Protein AF-A0A822BNN9-F1 (afdb_monomer)

Secondary structure (DSSP, 8-state):
-HHHHHHHHHHHTGGGS-TTSPPPHHHHHHHHHHHHHS-HHHHHHHHHHTTSTT--HHHHHHHHHHHHHHHHHHHHHHHHHHTTTT------------PPPHHHHHHHHHHHHHS-TT-TTHHHHHHHHHHHTTS-TT--HHHHHHHHHHHHTT-STTHHHHGGGTTSGGGSSTTTSSSSTTSSS---------------PPPPHHHHHHHHHHHHHS-GGGGGGHHHHHHHT-TTS-HHHHHHHHHHHHHHHHHHHHHTT-

Radius of gyration: 27.34 Å; Cα contacts (8 Å, |Δi|>4): 118; chains: 1; bounding box: 50×85×73 Å

Foldseek 3Di:
DLLVLQVVVCVVCQVVDPPVDHRDPVSVVLLNVLSVPDDPVVSVVLSVLCPPPPRPNSVSSVVSSVVVVVVVVVVVVVVVVVVVVPDDDDDDDDPDDPDQDLVLVVLLVVLCLVQDPLAPVSLVSSLVSSCVVPHDVPQDSVNSVVVVVCVLVPPPPQPPSCVVPPPPSVVVPPPPVPPPVPPPPDPDDDDDDDPDDPPPDRQHPVNVVLLVVLCVVQDCVVPPCSLVVSVVSPVPDDSVRSVVVVVVVVVVVVVVVVVVVD

Sequence (262 aa):
REKKQLRDLCKEANYFNDLASPPNLKQVEQIETLIEYLSIEDLKALNEKLKEENADQRSIILSEVKKMDEQIQQSRLELSQQSSASSSASSSNSSSKLKWTADEIELLVKALRIYPAGVQNRWLVVQEYIKRSGGNPNRTVQDIMQKAKDIASGKKEVEETISSLENIALNAHKQSTILENQAKLSQLTVSERDLDSPITTPWTVDEQRIFEQALRTYPATLGASRWDQIAECLPTRSKKECLERYKELARMVQAKKATNKS

Nearest PDB structures (foldseek):
  6emp-assembly1_A  TM=2.089E-01  e=9.753E+00  Homo sapiens

Mean predicted aligned error: 21.3 Å

pLDDT: mean 71.45, std 18.73, range [29.08, 94.06]

Structure (mmCIF, N/CA/C/O backbone):
data_AF-A0A822BNN9-F1
#
_entry.id   AF-A0A822BNN9-F1
#
loop_
_atom_site.group_PDB
_atom_site.id
_atom_site.type_symbol
_atom_site.label_atom_id
_atom_site.label_alt_id
_atom_site.label_comp_id
_atom_site.label_asym_id
_atom_site.label_entity_id
_atom_site.label_seq_id
_atom_site.pdbx_PDB_ins_code
_atom_site.Cartn_x
_atom_site.Cartn_y
_atom_site.Cartn_z
_atom_site.occupancy
_atom_site.B_iso_or_equiv
_atom_site.auth_seq_id
_atom_site.auth_comp_id
_atom_site.auth_asym_id
_atom_site.auth_atom_id
_atom_site.pdbx_PDB_model_num
ATOM 1 N N . ARG A 1 1 ? -14.035 19.648 -1.083 1.00 88.19 1 ARG A N 1
ATOM 2 C CA . ARG A 1 1 ? -13.373 20.831 -1.696 1.00 88.19 1 ARG A CA 1
ATOM 3 C C . ARG A 1 1 ? -12.036 21.113 -1.003 1.00 88.19 1 ARG A C 1
ATOM 5 O O . ARG A 1 1 ? -11.028 21.318 -1.662 1.00 88.19 1 ARG A O 1
ATOM 12 N N . GLU A 1 2 ? -12.035 20.996 0.313 1.00 91.38 2 GLU A N 1
ATOM 13 C CA . GLU A 1 2 ? -10.987 21.212 1.305 1.00 91.38 2 GLU A CA 1
ATOM 14 C C . GLU A 1 2 ? -9.802 20.254 1.101 1.00 91.38 2 GLU A C 1
ATOM 16 O O . GLU A 1 2 ? -8.662 20.700 1.028 1.00 91.38 2 GLU A O 1
ATOM 21 N N . LYS A 1 3 ? -10.073 18.955 0.883 1.00 91.56 3 LYS A N 1
ATOM 22 C CA . LYS A 1 3 ? -9.040 17.957 0.535 1.00 91.56 3 LYS A CA 1
ATOM 23 C C . LYS A 1 3 ? -8.260 18.330 -0.725 1.00 91.56 3 LYS A C 1
ATOM 25 O O . LYS A 1 3 ? -7.044 18.213 -0.763 1.00 91.56 3 LYS A O 1
ATOM 30 N N . LYS A 1 4 ? -8.969 18.767 -1.773 1.00 91.88 4 LYS A N 1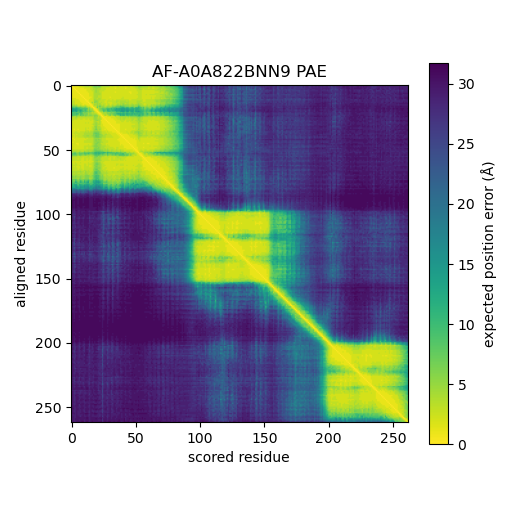
ATOM 31 C CA . LYS A 1 4 ? -8.348 19.160 -3.045 1.00 91.88 4 LYS A CA 1
ATOM 32 C C . LYS A 1 4 ? -7.457 20.387 -2.847 1.00 91.88 4 LYS A C 1
ATOM 34 O O . LYS A 1 4 ? -6.312 20.359 -3.265 1.00 91.88 4 LYS A O 1
ATOM 39 N N . GLN A 1 5 ? -7.965 21.401 -2.151 1.00 92.94 5 GLN A N 1
ATOM 40 C CA . GLN A 1 5 ? -7.215 22.618 -1.848 1.00 92.94 5 GLN A CA 1
ATOM 41 C C . GLN A 1 5 ? -5.909 22.324 -1.094 1.00 92.94 5 GLN A C 1
ATOM 43 O O . GLN A 1 5 ? -4.862 22.840 -1.471 1.00 92.94 5 GLN A O 1
ATOM 48 N N . LEU A 1 6 ? -5.959 21.454 -0.079 1.00 92.81 6 LEU A N 1
ATOM 49 C CA . LEU A 1 6 ? -4.769 21.072 0.677 1.00 92.81 6 LEU A CA 1
ATOM 50 C C . LEU A 1 6 ? -3.781 20.262 -0.178 1.00 92.81 6 LEU A C 1
ATOM 52 O O . LEU A 1 6 ? -2.584 20.520 -0.124 1.00 92.81 6 LEU A O 1
ATOM 56 N N . ARG A 1 7 ? -4.263 19.334 -1.022 1.00 94.06 7 ARG A N 1
ATOM 57 C CA . ARG A 1 7 ? -3.400 18.594 -1.966 1.00 94.06 7 ARG A CA 1
ATOM 58 C C . ARG A 1 7 ? -2.693 19.514 -2.954 1.00 94.06 7 ARG A C 1
ATOM 60 O O . ARG A 1 7 ? -1.516 19.299 -3.229 1.00 94.06 7 ARG A O 1
ATOM 67 N N . ASP A 1 8 ? -3.408 20.489 -3.504 1.00 93.50 8 ASP A N 1
ATOM 68 C CA . ASP A 1 8 ? -2.856 21.415 -4.492 1.00 93.50 8 ASP A CA 1
ATOM 69 C C . ASP A 1 8 ? -1.765 22.290 -3.842 1.00 93.50 8 ASP A C 1
ATOM 71 O O . ASP A 1 8 ? -0.647 22.332 -4.352 1.00 93.50 8 ASP A O 1
ATOM 75 N N . LEU A 1 9 ? -2.019 22.828 -2.640 1.00 91.81 9 LEU A N 1
ATOM 76 C CA . LEU A 1 9 ? -1.021 23.569 -1.855 1.00 91.81 9 LEU A CA 1
ATOM 77 C C . LEU A 1 9 ? 0.225 22.723 -1.544 1.00 91.81 9 LEU A C 1
ATOM 79 O O . LEU A 1 9 ? 1.353 23.169 -1.745 1.00 91.81 9 LEU A O 1
ATOM 83 N N . CYS A 1 10 ? 0.036 21.487 -1.073 1.00 91.06 10 CYS A N 1
ATOM 84 C CA . CYS A 1 10 ? 1.151 20.591 -0.775 1.00 91.06 10 CYS A CA 1
ATOM 85 C C . CYS A 1 10 ? 1.990 20.308 -2.026 1.00 91.06 10 CYS A C 1
ATOM 87 O O . CYS A 1 10 ? 3.210 20.287 -1.934 1.00 91.06 10 CYS A O 1
ATOM 89 N N . LYS A 1 11 ? 1.375 20.122 -3.200 1.00 90.31 11 LYS A N 1
ATOM 90 C CA . LYS A 1 11 ? 2.112 19.906 -4.456 1.00 90.31 11 LYS A CA 1
ATOM 91 C C . LYS A 1 11 ? 2.908 21.135 -4.878 1.00 90.31 11 LYS A C 1
ATOM 93 O O . LYS A 1 11 ? 4.069 20.989 -5.250 1.00 90.31 11 LYS A O 1
ATOM 98 N N . GLU A 1 12 ? 2.304 22.318 -4.799 1.00 89.88 12 GLU A N 1
ATOM 99 C CA . GLU A 1 12 ? 2.966 23.593 -5.106 1.00 89.88 12 GLU A CA 1
ATOM 100 C C . GLU A 1 12 ? 4.178 23.831 -4.194 1.00 89.88 12 GLU A C 1
ATOM 102 O O . GLU A 1 12 ? 5.225 24.279 -4.656 1.00 89.88 12 GLU A O 1
ATOM 107 N N . ALA A 1 13 ? 4.075 23.436 -2.924 1.00 86.75 13 ALA A N 1
ATOM 108 C CA . ALA A 1 13 ? 5.146 23.544 -1.939 1.00 86.75 13 ALA A CA 1
ATOM 109 C C . ALA A 1 13 ? 6.132 22.354 -1.930 1.00 86.75 13 ALA A C 1
ATOM 111 O O . ALA A 1 13 ? 6.862 22.180 -0.953 1.00 86.75 13 ALA A O 1
ATOM 112 N N . ASN A 1 14 ? 6.152 21.495 -2.960 1.00 87.38 14 ASN A N 1
ATOM 113 C CA . ASN A 1 14 ? 6.994 20.286 -3.017 1.00 87.38 14 ASN A CA 1
ATOM 114 C C . ASN A 1 14 ? 6.836 19.371 -1.781 1.00 87.38 14 ASN A C 1
ATOM 116 O O . ASN A 1 14 ? 7.804 18.869 -1.212 1.00 87.38 14 ASN A O 1
ATOM 120 N N . TYR A 1 15 ? 5.599 19.200 -1.318 1.00 87.81 15 TYR A N 1
ATOM 121 C CA . TYR A 1 15 ? 5.216 18.497 -0.089 1.00 87.81 15 TYR A CA 1
ATOM 122 C C . TYR A 1 15 ? 5.937 19.013 1.159 1.00 87.81 15 TYR A C 1
ATOM 124 O O . TYR A 1 15 ? 6.157 18.265 2.112 1.00 87.81 15 TYR A O 1
ATOM 132 N N . PHE A 1 16 ? 6.304 20.298 1.151 1.00 84.06 16 PHE A N 1
ATOM 133 C CA . PHE A 1 16 ? 7.138 20.941 2.160 1.00 84.06 16 PHE A CA 1
ATOM 134 C C . PHE A 1 16 ? 8.456 20.197 2.375 1.00 84.06 16 PHE A C 1
ATOM 136 O O . PHE A 1 16 ? 8.936 20.093 3.504 1.00 84.06 16 PHE A O 1
ATOM 143 N N . ASN A 1 17 ? 9.023 19.636 1.3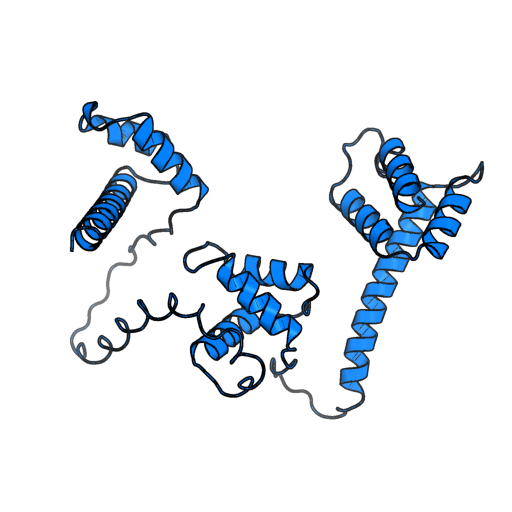07 1.00 81.38 17 ASN A N 1
ATOM 144 C CA . ASN A 1 17 ? 10.386 19.131 1.280 1.00 81.38 17 ASN A CA 1
ATOM 145 C C . ASN A 1 17 ? 11.365 20.257 0.900 1.00 81.38 17 ASN A C 1
ATOM 147 O O . ASN A 1 17 ? 10.950 21.336 0.483 1.00 81.38 17 ASN A O 1
ATOM 151 N N . ASP A 1 18 ? 12.669 20.021 1.062 1.00 75.88 18 ASP A N 1
ATOM 152 C CA . ASP A 1 18 ? 13.681 20.922 0.502 1.00 75.88 18 ASP A CA 1
ATOM 153 C C . ASP A 1 18 ? 13.461 21.084 -1.014 1.00 75.88 18 ASP A C 1
ATOM 155 O O . ASP A 1 18 ? 13.330 20.094 -1.735 1.00 75.88 18 ASP A O 1
ATOM 159 N N . LEU A 1 19 ? 13.397 22.329 -1.495 1.00 67.19 19 LEU A N 1
ATOM 160 C CA . LEU A 1 19 ? 13.139 22.662 -2.901 1.00 67.19 19 LEU A CA 1
ATOM 161 C C . LEU A 1 19 ? 14.243 22.144 -3.833 1.00 67.19 19 LEU A C 1
ATOM 163 O O . LEU A 1 19 ? 13.986 21.921 -5.014 1.00 67.19 19 LEU A O 1
ATOM 167 N N . ALA A 1 20 ? 15.453 21.918 -3.311 1.00 70.88 20 ALA A N 1
ATOM 168 C CA . ALA A 1 20 ? 16.557 21.321 -4.061 1.00 70.88 20 ALA A CA 1
ATOM 169 C C . ALA A 1 20 ? 16.454 19.787 -4.194 1.00 70.88 20 ALA A C 1
ATOM 171 O O . ALA A 1 20 ? 17.242 19.181 -4.921 1.00 70.88 20 ALA A O 1
ATOM 172 N N . SER A 1 21 ? 15.499 19.153 -3.503 1.00 70.50 21 SER A N 1
ATOM 173 C CA . SER A 1 21 ? 15.376 17.698 -3.398 1.00 70.50 21 SER A CA 1
ATOM 174 C C . SER A 1 21 ? 14.033 17.181 -3.937 1.00 70.50 21 SER A C 1
ATOM 176 O O . SER A 1 21 ? 12.992 17.819 -3.752 1.00 70.50 21 SER A O 1
ATOM 178 N N . PRO A 1 22 ? 14.005 15.990 -4.568 1.00 71.44 22 PRO A N 1
ATOM 179 C CA . PRO A 1 22 ? 12.752 15.374 -5.001 1.00 71.44 22 PRO A CA 1
ATOM 180 C C . PRO A 1 22 ? 11.837 15.091 -3.796 1.00 71.44 22 PRO A C 1
ATOM 182 O O . PRO A 1 22 ? 12.355 14.837 -2.706 1.00 71.44 22 PRO A O 1
ATOM 185 N N . PRO A 1 23 ? 10.498 15.097 -3.961 1.00 70.81 23 PRO A N 1
ATOM 186 C CA . PRO A 1 23 ? 9.565 14.835 -2.870 1.00 70.81 23 PRO A CA 1
ATOM 187 C C . PRO A 1 23 ? 9.902 13.532 -2.143 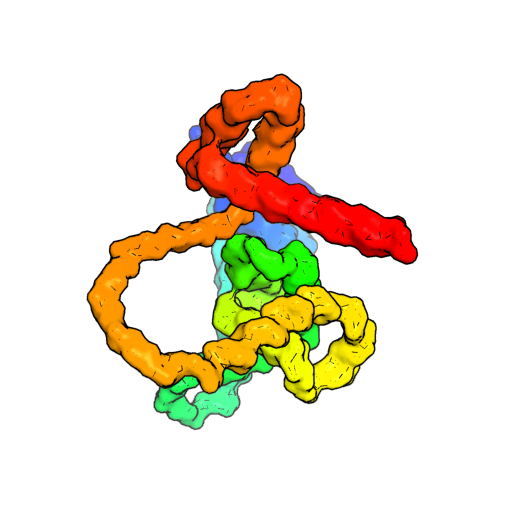1.00 70.81 23 PRO A C 1
ATOM 189 O O . PRO A 1 23 ? 10.021 12.468 -2.755 1.00 70.81 23 PRO A O 1
ATOM 192 N N . ASN A 1 24 ? 10.039 13.603 -0.821 1.00 78.88 24 ASN A N 1
ATOM 193 C CA . ASN A 1 24 ? 10.254 12.419 -0.005 1.00 78.88 24 ASN A CA 1
ATOM 194 C C . ASN A 1 24 ? 8.971 11.573 -0.000 1.00 78.88 24 ASN A C 1
ATOM 196 O O . ASN A 1 24 ? 7.949 12.021 0.518 1.00 78.88 24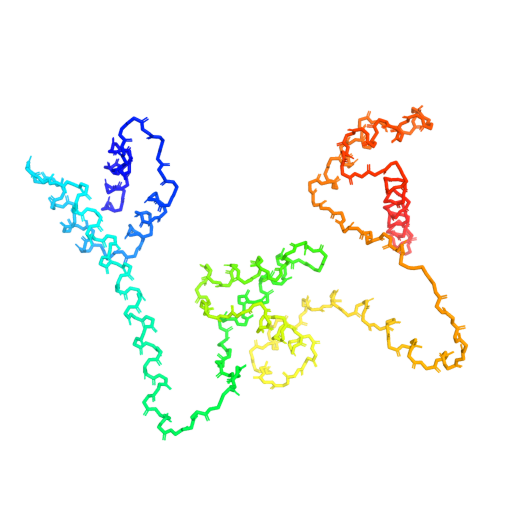 ASN A O 1
ATOM 200 N N . LEU A 1 25 ? 9.028 10.347 -0.539 1.00 78.38 25 LEU A N 1
ATOM 201 C CA . LEU A 1 25 ? 7.873 9.438 -0.615 1.00 78.38 25 LEU A CA 1
ATOM 202 C C . LEU A 1 25 ? 7.163 9.266 0.735 1.00 78.38 25 LEU A C 1
ATOM 204 O O . LEU A 1 25 ? 5.937 9.246 0.774 1.00 78.38 25 LEU A O 1
ATOM 208 N N . LYS A 1 26 ? 7.917 9.207 1.838 1.00 78.56 26 LYS A N 1
ATOM 209 C CA . LYS A 1 26 ? 7.355 9.089 3.188 1.00 78.56 26 LYS A CA 1
ATOM 210 C C . LYS A 1 26 ? 6.553 10.332 3.579 1.00 78.56 26 LYS A C 1
ATOM 212 O O . LYS A 1 26 ? 5.490 10.218 4.172 1.00 78.56 26 LYS A O 1
ATOM 217 N N . GLN A 1 27 ? 7.045 11.518 3.229 1.00 81.06 27 GLN A N 1
ATOM 218 C CA . GLN A 1 27 ? 6.369 12.782 3.530 1.00 81.06 27 GLN A CA 1
ATOM 219 C C . GLN A 1 27 ? 5.104 12.952 2.681 1.00 81.06 27 GLN A C 1
ATOM 221 O O . GLN A 1 27 ? 4.072 13.376 3.196 1.00 81.06 27 GLN A O 1
ATOM 226 N N . VAL A 1 28 ? 5.161 12.548 1.407 1.00 87.56 28 VAL A N 1
ATOM 227 C CA . VAL A 1 28 ? 3.988 12.487 0.520 1.00 87.56 28 VAL A CA 1
ATOM 228 C C . VAL A 1 28 ? 2.923 11.562 1.114 1.00 87.56 28 VAL A C 1
ATOM 230 O O . VAL A 1 28 ? 1.771 11.961 1.248 1.00 87.56 28 VAL A O 1
ATOM 233 N N . GLU A 1 29 ? 3.307 10.355 1.530 1.00 87.44 29 GLU A N 1
ATOM 234 C CA . GLU A 1 29 ? 2.396 9.375 2.128 1.00 87.44 29 GLU A CA 1
ATOM 235 C C . GLU A 1 29 ? 1.763 9.874 3.437 1.00 87.44 29 GLU A C 1
ATOM 237 O O . GLU A 1 29 ? 0.553 9.733 3.634 1.00 87.44 29 GLU A O 1
ATOM 242 N N . GLN A 1 30 ? 2.548 10.503 4.317 1.00 84.56 30 GLN A N 1
ATOM 243 C CA . GLN A 1 30 ? 2.049 11.062 5.577 1.00 84.56 30 GLN A CA 1
ATOM 244 C C . GLN A 1 30 ? 1.036 12.191 5.352 1.00 84.56 30 GLN A C 1
ATOM 246 O O . GLN A 1 30 ? 0.012 12.244 6.031 1.00 84.56 30 GLN A O 1
ATOM 251 N N . ILE A 1 31 ? 1.289 13.070 4.379 1.00 88.88 31 ILE A N 1
ATOM 252 C CA . ILE A 1 31 ? 0.381 14.170 4.039 1.00 88.88 31 ILE A CA 1
ATOM 253 C C . ILE A 1 31 ? -0.900 13.642 3.383 1.00 88.88 31 ILE A C 1
ATOM 255 O O . ILE A 1 31 ? -1.986 14.097 3.731 1.00 88.88 31 ILE A O 1
ATOM 259 N N . GLU A 1 32 ? -0.817 12.665 2.475 1.00 89.88 32 GLU A N 1
ATOM 260 C CA . GLU A 1 32 ? -2.019 12.052 1.889 1.00 89.88 32 GLU A CA 1
ATOM 261 C C . GLU A 1 32 ? -2.854 11.336 2.961 1.00 89.88 32 GLU A C 1
ATOM 263 O O . GLU A 1 32 ? -4.073 11.485 2.998 1.00 89.88 32 GLU A O 1
ATOM 268 N N . THR A 1 33 ? -2.203 10.650 3.905 1.00 87.31 33 THR A N 1
ATOM 269 C CA . THR A 1 33 ? -2.886 10.043 5.056 1.00 87.31 33 THR A CA 1
ATOM 270 C C . THR A 1 33 ? -3.583 11.110 5.905 1.00 87.31 33 THR A C 1
ATOM 272 O O . THR A 1 33 ? -4.763 10.964 6.216 1.00 87.31 33 THR A O 1
ATOM 275 N N . LEU A 1 34 ? -2.914 12.229 6.198 1.00 90.56 34 LEU A N 1
ATOM 276 C CA . LEU A 1 34 ? -3.510 13.366 6.908 1.00 90.56 34 LEU A CA 1
ATOM 277 C C . LEU A 1 34 ? -4.758 13.906 6.206 1.00 90.56 34 LEU A C 1
ATOM 279 O O . LEU A 1 34 ? -5.790 14.125 6.841 1.00 90.56 34 LEU A O 1
ATOM 283 N N . ILE A 1 35 ? -4.686 14.076 4.887 1.00 91.94 35 ILE A N 1
ATOM 284 C CA . ILE A 1 35 ? -5.802 14.567 4.074 1.00 91.94 35 ILE A CA 1
ATOM 285 C C . ILE A 1 35 ? -6.982 13.591 4.099 1.00 91.94 35 ILE A C 1
ATOM 287 O O . ILE A 1 35 ? -8.137 14.017 4.016 1.00 91.94 35 ILE A O 1
ATOM 291 N N . GLU A 1 36 ? -6.721 12.290 4.216 1.00 90.88 36 GLU A N 1
ATOM 292 C CA . GLU A 1 36 ? -7.764 11.275 4.283 1.00 90.88 36 GLU A CA 1
ATOM 293 C C . GLU A 1 36 ? -8.433 11.162 5.652 1.00 90.88 36 GLU A C 1
ATOM 295 O O . GLU A 1 36 ? -9.651 10.967 5.682 1.00 90.88 36 GLU A O 1
ATOM 300 N N . TYR A 1 37 ? -7.662 11.308 6.734 1.00 84.81 37 TYR A N 1
ATOM 301 C CA . TYR A 1 37 ? -8.109 11.079 8.111 1.00 84.81 37 TYR A CA 1
ATOM 302 C C . TYR A 1 37 ? -8.701 12.308 8.804 1.00 84.81 37 TYR A C 1
ATOM 304 O O . TYR A 1 37 ? -9.528 12.146 9.701 1.00 84.81 37 TYR A O 1
ATOM 312 N N . LEU A 1 38 ? -8.315 13.525 8.412 1.00 87.56 38 LEU A N 1
ATOM 313 C CA . LEU A 1 38 ? -8.903 14.728 8.996 1.00 87.56 38 LEU A CA 1
ATOM 314 C C . LEU A 1 38 ? -10.371 14.891 8.585 1.00 87.56 38 LEU A C 1
ATOM 316 O O . LEU A 1 38 ? -10.762 14.659 7.433 1.00 87.56 38 LEU A O 1
ATOM 320 N N . SER A 1 39 ? -11.185 15.349 9.537 1.00 90.06 39 SER A N 1
ATOM 321 C CA . SER A 1 39 ? -12.573 15.709 9.272 1.00 90.06 39 SER A CA 1
ATOM 322 C C . SER A 1 39 ? -12.648 16.900 8.309 1.00 90.06 39 SER A C 1
ATOM 324 O O . SER A 1 39 ? -11.693 17.659 8.131 1.00 90.06 39 SER A O 1
ATOM 326 N N . ILE A 1 40 ? -13.804 17.100 7.673 1.00 89.38 40 ILE A N 1
ATOM 327 C CA . ILE A 1 40 ? -14.010 18.251 6.779 1.00 89.38 40 ILE A CA 1
ATOM 328 C C . ILE A 1 40 ? -13.851 19.575 7.549 1.00 89.38 40 ILE A C 1
ATOM 330 O O . ILE A 1 40 ? -13.347 20.550 6.992 1.00 89.38 40 ILE A O 1
ATOM 334 N N . GLU A 1 41 ? -14.242 19.601 8.824 1.00 91.25 41 GLU A N 1
ATOM 335 C CA . GLU A 1 41 ? -14.122 20.767 9.703 1.00 91.25 41 GLU A CA 1
ATOM 336 C C . GLU A 1 41 ? -12.655 21.073 10.025 1.00 91.25 41 GLU A C 1
ATOM 338 O O . GLU A 1 41 ? -12.213 22.211 9.845 1.00 91.25 41 GLU A O 1
ATOM 343 N N . ASP A 1 42 ? -11.874 20.051 10.381 1.00 90.50 42 ASP A N 1
ATOM 344 C CA . ASP A 1 42 ? -10.443 20.195 10.668 1.00 90.50 42 ASP A CA 1
ATOM 345 C C . ASP A 1 42 ? -9.647 20.560 9.413 1.00 90.50 42 ASP A C 1
ATOM 347 O O . ASP A 1 42 ? -8.781 21.432 9.455 1.00 90.50 42 ASP A O 1
ATOM 351 N N . LEU A 1 43 ? -9.980 19.967 8.260 1.00 91.75 43 LEU A N 1
ATOM 352 C CA . LEU A 1 43 ? -9.383 20.331 6.973 1.00 91.75 43 LEU A CA 1
ATOM 353 C C . LEU A 1 43 ? -9.674 21.781 6.599 1.00 91.75 43 LEU A C 1
ATOM 355 O O . LEU A 1 43 ? -8.831 22.441 5.989 1.00 91.75 43 LEU A O 1
ATOM 359 N N . LYS A 1 44 ? -10.867 22.285 6.922 1.00 92.62 44 LYS A N 1
ATOM 360 C CA . LYS A 1 44 ? -11.218 23.685 6.687 1.00 92.62 44 LYS A CA 1
ATOM 361 C C . LYS A 1 44 ? -10.403 24.599 7.603 1.00 92.62 44 LYS A C 1
ATOM 363 O O . LYS A 1 44 ? -9.817 25.554 7.106 1.00 92.62 44 LYS A O 1
ATOM 368 N N . ALA A 1 45 ? -10.301 24.279 8.893 1.00 93.06 45 ALA A N 1
ATOM 369 C CA . ALA A 1 45 ? -9.497 25.042 9.847 1.00 93.06 45 ALA A CA 1
ATOM 370 C C . ALA A 1 45 ? -7.999 25.040 9.490 1.00 93.06 45 ALA A C 1
ATOM 372 O O . ALA A 1 45 ? -7.353 26.085 9.526 1.00 93.06 45 ALA A O 1
ATOM 373 N N . LEU A 1 46 ? -7.456 23.888 9.091 1.00 93.25 46 LEU A N 1
ATOM 374 C CA . LEU A 1 46 ? -6.070 23.752 8.645 1.00 93.25 46 LEU A CA 1
ATOM 375 C C . LEU A 1 46 ? -5.803 24.591 7.390 1.00 93.25 46 LEU A C 1
ATOM 377 O O . LEU A 1 46 ? -4.823 25.325 7.334 1.00 93.25 46 LEU A O 1
ATOM 381 N N . ASN A 1 47 ? -6.701 24.535 6.405 1.00 93.38 47 ASN A N 1
ATOM 382 C CA . ASN A 1 47 ? -6.591 25.348 5.196 1.00 93.38 47 ASN A CA 1
ATOM 383 C C . ASN A 1 47 ? -6.629 26.857 5.477 1.00 93.38 47 ASN A C 1
ATOM 385 O O . ASN A 1 47 ? -5.981 27.604 4.755 1.00 93.38 47 ASN A O 1
ATOM 389 N N . GLU A 1 48 ? -7.392 27.315 6.471 1.00 93.12 48 GLU A N 1
ATOM 390 C CA . GLU A 1 48 ? -7.406 28.732 6.853 1.00 93.12 48 GLU A CA 1
ATOM 391 C C . GLU A 1 48 ? -6.094 29.136 7.537 1.00 93.12 48 GLU A C 1
ATOM 393 O O . GLU A 1 48 ? -5.496 30.131 7.137 1.00 93.12 48 GLU A O 1
ATOM 398 N N . LYS A 1 49 ? -5.568 28.310 8.455 1.00 92.06 49 LYS A N 1
ATOM 399 C CA . LYS A 1 49 ? -4.252 28.542 9.083 1.00 92.06 49 LYS A CA 1
ATOM 400 C C . LYS A 1 49 ? -3.117 28.632 8.063 1.00 92.06 49 LYS A C 1
ATOM 402 O O . LYS A 1 49 ? -2.217 29.447 8.203 1.00 92.06 49 LYS A O 1
ATOM 407 N N . LEU A 1 50 ? -3.155 27.800 7.022 1.00 90.56 50 LEU A N 1
ATOM 408 C CA . LEU A 1 50 ? -2.120 27.772 5.982 1.00 90.56 50 LEU A CA 1
ATOM 409 C C . LEU A 1 50 ? -2.164 28.976 5.029 1.00 90.56 50 LEU A C 1
ATOM 411 O O . LEU A 1 50 ? -1.213 29.171 4.272 1.00 90.56 50 LEU A O 1
ATOM 415 N N . LYS A 1 51 ? -3.246 29.764 5.040 1.00 88.38 51 LYS A N 1
ATOM 416 C CA . LYS A 1 51 ? -3.393 30.984 4.229 1.00 88.38 51 LYS A CA 1
ATOM 417 C C . LYS A 1 51 ? -2.966 32.257 4.954 1.00 88.38 51 LYS A C 1
ATOM 419 O O . LYS A 1 51 ? -2.964 33.314 4.326 1.00 88.38 51 LYS A O 1
ATOM 424 N N . GLU A 1 52 ? -2.665 32.196 6.249 1.00 91.00 52 GLU A N 1
ATOM 425 C CA . GLU A 1 52 ? -2.216 33.377 6.984 1.00 91.00 52 GLU A CA 1
ATOM 426 C C . GLU A 1 52 ? -0.872 33.872 6.422 1.00 91.00 52 GLU A C 1
ATOM 428 O O . GLU A 1 52 ? 0.025 33.085 6.130 1.00 91.00 52 GLU A O 1
ATOM 433 N N . GLU A 1 53 ? -0.728 35.191 6.270 1.00 78.06 53 GLU A N 1
ATOM 434 C CA . GLU A 1 53 ? 0.370 35.834 5.524 1.00 78.06 53 GLU A CA 1
ATOM 435 C C . GLU A 1 53 ? 1.775 35.528 6.084 1.00 78.06 53 GLU A C 1
ATOM 437 O O . GLU A 1 53 ? 2.754 35.557 5.346 1.00 78.06 53 GLU A O 1
ATOM 442 N N . ASN A 1 54 ? 1.871 35.174 7.370 1.00 83.81 54 ASN A N 1
ATOM 443 C CA . ASN A 1 54 ? 3.122 34.823 8.055 1.00 83.81 54 ASN A CA 1
ATOM 444 C C . ASN A 1 54 ? 3.148 33.368 8.560 1.00 83.81 54 ASN A C 1
ATOM 446 O O . ASN A 1 54 ? 3.923 33.035 9.459 1.00 83.81 54 ASN A O 1
ATOM 450 N N . ALA A 1 55 ? 2.282 32.500 8.035 1.00 84.69 55 ALA A N 1
ATOM 451 C CA . ALA A 1 55 ? 2.229 31.108 8.456 1.00 84.69 55 ALA A CA 1
ATOM 452 C C . ALA A 1 55 ? 3.479 30.339 8.006 1.00 84.69 55 ALA A C 1
ATOM 454 O O . ALA A 1 55 ? 3.758 30.216 6.813 1.00 84.69 55 ALA A O 1
ATOM 455 N N . ASP A 1 56 ? 4.183 29.717 8.956 1.00 89.88 56 ASP A N 1
ATOM 456 C CA . ASP A 1 56 ? 5.147 28.661 8.639 1.00 89.88 56 ASP A CA 1
ATOM 457 C C . ASP A 1 56 ? 4.380 27.390 8.247 1.00 89.88 56 ASP A C 1
ATOM 459 O O . ASP A 1 56 ? 4.109 26.504 9.064 1.00 89.88 56 ASP A O 1
ATOM 463 N N . GLN A 1 57 ? 3.992 27.325 6.973 1.00 89.12 57 GLN A N 1
ATOM 464 C CA . GLN A 1 57 ? 3.185 26.242 6.415 1.00 89.12 57 GLN A CA 1
ATOM 465 C C . GLN A 1 57 ? 3.830 24.867 6.633 1.00 89.12 57 GLN A C 1
ATOM 467 O O . GLN A 1 57 ? 3.130 23.893 6.919 1.00 89.12 57 GLN A O 1
ATOM 472 N N . ARG A 1 58 ? 5.166 24.786 6.563 1.00 87.75 58 ARG A N 1
ATOM 473 C CA . ARG A 1 58 ? 5.905 23.542 6.797 1.00 87.75 58 ARG A CA 1
ATOM 474 C C . ARG A 1 58 ? 5.761 23.097 8.247 1.00 87.75 58 ARG A C 1
ATOM 476 O O . ARG A 1 58 ? 5.438 21.935 8.492 1.00 87.75 58 ARG A O 1
ATOM 483 N N . SER A 1 59 ? 5.995 23.999 9.197 1.00 89.38 59 SER A N 1
ATOM 484 C CA . SER A 1 59 ? 5.852 23.703 10.625 1.00 89.38 59 SER A CA 1
ATOM 485 C C . SER A 1 59 ? 4.417 23.302 10.977 1.00 89.38 59 SER A C 1
ATOM 487 O O . SER A 1 59 ? 4.205 22.294 11.652 1.00 89.38 59 SER A O 1
ATOM 489 N N . ILE A 1 60 ? 3.423 24.011 10.431 1.00 92.31 60 ILE A N 1
ATOM 490 C CA . ILE A 1 60 ? 1.999 23.716 10.641 1.00 92.31 60 ILE A CA 1
ATOM 491 C C . ILE A 1 60 ? 1.658 22.303 10.152 1.00 92.31 60 ILE A C 1
ATOM 493 O O . ILE A 1 60 ? 1.122 21.507 10.924 1.00 92.31 60 ILE A O 1
ATOM 497 N N . ILE A 1 61 ? 2.020 21.950 8.916 1.00 90.00 61 ILE A N 1
ATOM 498 C CA . ILE A 1 61 ? 1.739 20.618 8.358 1.00 90.00 61 ILE A CA 1
ATOM 499 C C . ILE A 1 61 ? 2.444 19.519 9.148 1.00 90.00 61 ILE A C 1
ATOM 501 O O . ILE A 1 61 ? 1.817 18.518 9.484 1.00 90.00 61 ILE A O 1
ATOM 505 N N . LEU A 1 62 ? 3.721 19.702 9.493 1.00 86.56 62 LEU A N 1
ATOM 506 C CA . LEU A 1 62 ? 4.459 18.719 10.289 1.00 86.56 62 LEU A CA 1
ATOM 507 C C . LEU A 1 62 ? 3.844 18.535 11.680 1.00 86.56 62 LEU A C 1
ATOM 509 O O . LEU A 1 62 ? 3.777 17.407 12.170 1.00 86.56 62 LEU A O 1
ATOM 513 N N . SER A 1 63 ? 3.368 19.617 12.301 1.00 88.94 63 SER A N 1
ATOM 514 C CA . SER A 1 63 ? 2.687 19.548 13.594 1.00 88.94 63 SER A CA 1
ATOM 515 C C . SER A 1 63 ? 1.367 18.778 13.509 1.00 88.94 63 SER A C 1
ATOM 517 O O . SER A 1 63 ? 1.095 17.949 14.377 1.00 88.94 63 SER A O 1
ATOM 519 N N . GLU A 1 64 ? 0.590 18.966 12.438 1.00 91.06 64 GLU A N 1
ATOM 520 C CA . GLU A 1 64 ? -0.683 18.266 12.260 1.00 91.06 64 GLU A CA 1
ATOM 521 C C . GLU A 1 64 ? -0.471 16.790 11.883 1.00 91.06 64 GLU A C 1
ATOM 523 O O . GLU A 1 64 ? -1.158 15.922 12.416 1.00 91.06 64 GLU A O 1
ATOM 528 N N . VAL A 1 65 ? 0.540 16.472 11.059 1.00 86.75 65 VAL A N 1
ATOM 529 C CA . VAL A 1 65 ? 0.962 15.081 10.793 1.00 86.75 65 VAL A CA 1
ATOM 530 C C . VAL A 1 65 ? 1.373 14.387 12.092 1.00 86.75 65 VAL A C 1
ATOM 532 O O . VAL A 1 65 ? 0.923 13.275 12.358 1.00 86.75 65 VAL A O 1
ATOM 535 N N . LYS A 1 66 ? 2.186 15.044 12.931 1.00 87.38 66 LYS A N 1
ATOM 536 C CA . LYS A 1 66 ? 2.620 14.491 14.223 1.00 87.38 66 LYS A CA 1
ATOM 537 C C . LYS A 1 66 ? 1.437 14.247 15.153 1.00 87.38 66 LYS A C 1
ATOM 539 O O . LYS A 1 66 ? 1.357 13.185 15.758 1.00 87.38 66 LYS A O 1
ATOM 544 N N . LYS A 1 67 ? 0.511 15.203 15.240 1.00 87.00 67 LYS A N 1
ATOM 545 C CA . LYS A 1 67 ? -0.698 15.086 16.058 1.00 87.00 67 LYS A CA 1
ATOM 546 C C . LYS A 1 67 ? -1.611 13.962 15.566 1.00 87.00 67 LYS A C 1
ATOM 548 O O . LYS A 1 67 ? -2.126 13.213 16.388 1.00 87.00 67 LYS A O 1
ATOM 553 N N . MET A 1 68 ? -1.771 13.800 14.252 1.00 86.50 68 MET A N 1
ATOM 554 C CA . MET A 1 68 ? -2.489 12.661 13.678 1.00 86.50 68 MET A CA 1
ATOM 555 C C . MET A 1 68 ? -1.800 11.337 14.034 1.00 86.50 68 MET A C 1
ATOM 557 O O . MET A 1 68 ? -2.467 10.416 14.497 1.00 86.50 68 MET A O 1
ATOM 561 N N . ASP A 1 69 ? -0.482 11.232 13.852 1.00 79.94 69 ASP A N 1
ATOM 562 C CA . ASP A 1 69 ? 0.274 10.019 14.187 1.00 79.94 69 ASP A CA 1
ATOM 563 C C . ASP A 1 69 ? 0.162 9.684 15.683 1.00 79.94 69 ASP A C 1
ATOM 565 O O . ASP A 1 69 ? -0.051 8.523 16.040 1.00 79.94 69 ASP A O 1
ATOM 569 N N . GLU A 1 70 ? 0.249 10.690 16.558 1.00 85.19 70 GLU A N 1
ATOM 570 C CA . GLU A 1 70 ? 0.023 10.552 17.999 1.00 85.19 70 GLU A CA 1
ATOM 571 C C . GLU A 1 70 ? -1.411 10.116 18.297 1.00 85.19 70 GLU A C 1
ATOM 573 O O . GLU A 1 70 ? -1.598 9.195 19.078 1.00 85.19 70 GLU A O 1
ATOM 578 N N . GLN A 1 71 ? -2.421 10.682 17.637 1.00 80.00 71 GLN A N 1
ATOM 579 C CA . GLN A 1 71 ? -3.822 10.300 17.828 1.00 80.00 71 GLN A CA 1
ATOM 580 C C . GLN A 1 71 ? -4.098 8.862 17.367 1.00 80.00 71 GLN A C 1
ATOM 582 O O . GLN A 1 71 ? -4.811 8.118 18.041 1.00 80.00 71 GLN A O 1
ATOM 587 N N . ILE A 1 72 ? -3.491 8.426 16.261 1.00 76.06 72 ILE A N 1
ATOM 588 C CA . ILE A 1 72 ? -3.572 7.041 15.785 1.00 76.06 72 ILE A CA 1
ATOM 589 C C . ILE A 1 72 ? -2.861 6.097 16.771 1.00 76.06 72 ILE A C 1
ATOM 591 O O . ILE A 1 72 ? -3.350 4.999 17.047 1.00 76.06 72 ILE A O 1
ATOM 595 N N . GLN A 1 73 ? -1.709 6.498 17.314 1.00 78.25 73 GLN A N 1
ATOM 596 C CA . GLN A 1 73 ? -0.990 5.725 18.330 1.00 78.25 73 GLN A CA 1
ATOM 597 C C . GLN A 1 73 ? -1.753 5.670 19.657 1.00 78.25 73 GLN A C 1
ATOM 599 O O . GLN A 1 73 ? -1.859 4.598 20.243 1.00 78.25 73 GLN A O 1
ATOM 604 N N . GLN A 1 74 ? -2.332 6.784 20.097 1.00 76.38 74 GLN A N 1
ATOM 605 C CA . GLN A 1 74 ? -3.139 6.896 21.306 1.00 76.38 74 GLN A CA 1
ATOM 606 C C . GLN A 1 74 ? -4.385 6.021 21.192 1.00 76.38 74 GLN A C 1
ATOM 608 O O . GLN A 1 74 ? -4.626 5.203 22.070 1.00 76.38 74 GLN A O 1
ATOM 613 N N . SER A 1 75 ? -5.102 6.090 20.066 1.00 73.19 75 SER A N 1
ATOM 614 C CA . SER A 1 75 ? -6.238 5.207 19.792 1.00 73.19 75 SER A CA 1
ATOM 615 C C . SER A 1 75 ? -5.809 3.734 19.815 1.00 73.19 75 SER A C 1
ATOM 617 O O . SER A 1 75 ? -6.467 2.911 20.445 1.00 73.19 75 SER A O 1
ATOM 619 N N . ARG A 1 76 ? -4.643 3.387 19.244 1.00 73.12 76 ARG A N 1
ATOM 620 C CA . ARG A 1 76 ? -4.073 2.030 19.359 1.00 73.12 76 ARG A CA 1
ATOM 621 C C . ARG A 1 76 ? -3.775 1.619 20.805 1.00 73.12 76 ARG A C 1
ATOM 623 O O . ARG A 1 76 ? -4.025 0.469 21.165 1.00 73.12 76 ARG A O 1
ATOM 630 N N . LEU A 1 77 ? -3.228 2.519 21.618 1.00 72.75 77 LEU A N 1
ATOM 631 C CA . LEU A 1 77 ? -2.887 2.253 23.016 1.00 72.75 77 LEU A CA 1
ATOM 632 C C . LEU A 1 77 ? -4.134 2.149 23.895 1.00 72.75 77 LEU A C 1
ATOM 634 O O . LEU A 1 77 ? -4.192 1.259 24.734 1.00 72.75 77 LEU A O 1
ATOM 638 N N . GLU A 1 78 ? -5.146 2.981 23.676 1.00 71.88 78 GLU A N 1
ATOM 639 C CA . GLU A 1 78 ? -6.428 2.932 24.385 1.00 71.88 78 GLU A CA 1
ATOM 640 C C . GLU A 1 78 ? -7.196 1.650 24.050 1.00 71.88 78 GLU A C 1
ATOM 642 O O . GLU A 1 78 ? -7.644 0.960 24.965 1.00 71.88 78 GLU A O 1
ATOM 647 N N . LEU A 1 79 ? -7.232 1.245 22.772 1.00 65.50 79 LEU A N 1
ATOM 648 C CA . LEU A 1 79 ? -7.738 -0.073 22.369 1.00 65.50 79 LEU A CA 1
ATOM 649 C C . LEU A 1 79 ? -6.950 -1.218 23.030 1.00 65.50 79 LEU A C 1
ATOM 651 O O . LEU A 1 79 ? -7.541 -2.225 23.411 1.00 65.50 79 LEU A O 1
ATOM 655 N N . SER A 1 80 ? -5.634 -1.061 23.217 1.00 66.19 80 SER A N 1
ATOM 656 C CA . SER A 1 80 ? -4.797 -2.038 23.925 1.00 66.19 80 SER A CA 1
ATOM 657 C C . SER A 1 80 ? -5.004 -2.025 25.450 1.00 66.19 80 SER A C 1
ATOM 659 O O . SER A 1 80 ? -4.864 -3.067 26.100 1.00 66.19 80 SER A O 1
ATOM 661 N N . GLN A 1 81 ? -5.347 -0.883 26.049 1.00 59.88 81 GLN A N 1
ATOM 662 C CA . GLN A 1 81 ? -5.572 -0.729 27.490 1.00 59.88 81 GLN A CA 1
ATOM 663 C C . GLN A 1 81 ? -6.989 -1.142 27.905 1.00 59.88 81 GLN A C 1
ATOM 665 O O . GLN A 1 81 ? -7.153 -1.737 28.970 1.00 59.88 81 GLN A O 1
ATOM 670 N N . GLN A 1 82 ? -7.999 -0.951 27.052 1.00 51.03 82 GLN A N 1
ATOM 671 C CA . GLN A 1 82 ? -9.347 -1.491 27.275 1.00 51.03 82 GLN A CA 1
ATOM 672 C C . GLN A 1 82 ? -9.369 -3.026 27.288 1.00 51.03 82 GLN A C 1
ATOM 674 O O . GLN A 1 82 ? -10.136 -3.618 28.044 1.00 51.03 82 GLN A O 1
ATOM 679 N N . SER A 1 83 ? -8.461 -3.683 26.560 1.00 50.56 83 SER A N 1
ATOM 680 C CA . SER A 1 83 ? -8.206 -5.124 26.700 1.00 50.56 83 SER A CA 1
ATOM 681 C C . SER A 1 83 ? -7.431 -5.516 27.970 1.00 50.56 83 SER A C 1
ATOM 683 O O . SER A 1 83 ? -7.384 -6.697 28.296 1.00 50.56 83 SER A O 1
ATOM 685 N N . SER A 1 84 ? -6.844 -4.560 28.700 1.00 45.41 84 SER A N 1
ATOM 686 C CA . SER A 1 84 ? -5.976 -4.807 29.868 1.00 45.41 84 SER A CA 1
ATOM 687 C C . SER A 1 84 ? -6.663 -4.586 31.223 1.00 45.41 84 SER A C 1
ATOM 689 O O . SER A 1 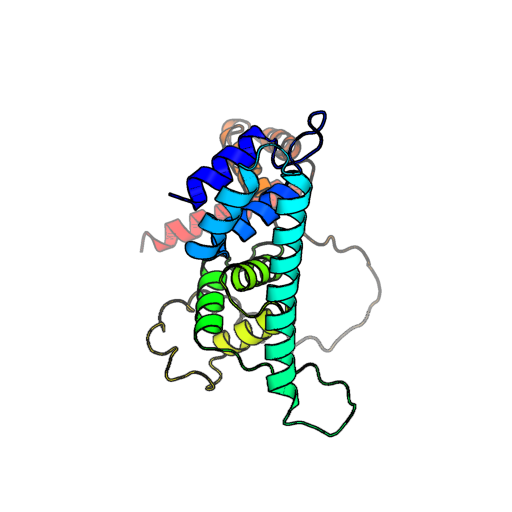84 ? -6.218 -5.134 32.230 1.00 45.41 84 SER A O 1
ATOM 691 N N . ALA A 1 85 ? -7.772 -3.838 31.280 1.00 45.91 85 ALA A N 1
ATOM 692 C CA . ALA A 1 85 ? -8.522 -3.607 32.525 1.00 45.91 85 ALA A CA 1
ATOM 693 C C . ALA A 1 85 ? -9.283 -4.852 33.042 1.00 45.91 85 ALA A C 1
ATOM 695 O O . ALA A 1 85 ? -9.962 -4.784 34.063 1.00 45.91 85 ALA A O 1
ATOM 696 N N . SER A 1 86 ? -9.157 -5.999 32.363 1.00 43.41 86 SER A N 1
ATOM 697 C CA . SER A 1 86 ? -9.708 -7.293 32.790 1.00 43.41 86 SER A CA 1
ATOM 698 C C . SER A 1 86 ? -8.649 -8.371 33.070 1.00 43.41 86 SER A C 1
ATOM 700 O O . SER A 1 86 ? -8.989 -9.547 33.170 1.00 43.41 86 SER A O 1
ATOM 702 N N . SER A 1 87 ? -7.375 -8.014 33.275 1.00 38.03 87 SER A N 1
ATOM 703 C CA . SER A 1 87 ? -6.370 -9.018 33.658 1.00 38.03 87 SER A CA 1
ATOM 704 C C . SER A 1 87 ? -5.200 -8.446 34.459 1.00 38.03 87 SER A C 1
ATOM 706 O O . SER A 1 87 ? -4.075 -8.331 33.973 1.00 38.03 87 SER A O 1
ATOM 708 N N . SER A 1 88 ? -5.446 -8.151 35.734 1.00 39.62 88 SER A N 1
ATOM 709 C CA . SER A 1 88 ? -4.397 -8.127 36.755 1.00 39.62 88 SER A CA 1
ATOM 710 C C . SER A 1 88 ? -4.145 -9.551 37.250 1.00 39.62 88 SER A C 1
ATOM 712 O O . SER A 1 88 ? -4.770 -9.978 38.212 1.00 39.62 88 SER A O 1
ATOM 714 N N . ALA A 1 89 ? -3.268 -10.291 36.571 1.00 39.81 89 ALA A N 1
ATOM 715 C CA . ALA A 1 89 ? -2.394 -11.311 37.160 1.00 39.81 89 ALA A CA 1
ATOM 716 C C . ALA A 1 89 ? -1.579 -12.018 36.065 1.00 39.81 89 ALA A C 1
ATOM 718 O O . ALA A 1 89 ? -2.126 -12.476 35.065 1.00 39.81 89 ALA A O 1
ATOM 719 N N . SER A 1 90 ? -0.290 -12.190 36.364 1.00 34.66 90 SER A N 1
ATOM 720 C CA . SER A 1 90 ? 0.609 -13.217 35.822 1.00 34.66 90 SER A CA 1
ATOM 721 C C . SER A 1 90 ? 1.392 -12.872 34.554 1.00 34.66 90 SER A C 1
ATOM 723 O O . SER A 1 90 ? 0.980 -13.118 33.423 1.00 34.66 90 SER A O 1
ATOM 725 N N . SER A 1 91 ? 2.638 -12.450 34.791 1.00 42.75 91 SER A N 1
ATOM 726 C CA . SER A 1 91 ? 3.783 -12.771 33.942 1.00 42.75 91 SER A CA 1
ATOM 727 C C . SER A 1 91 ? 3.766 -14.247 33.541 1.00 42.75 91 SER A C 1
ATOM 729 O O . SER A 1 91 ? 3.996 -15.118 34.374 1.00 42.75 91 SER A O 1
ATOM 731 N N . SER A 1 92 ? 3.538 -14.527 32.260 1.00 32.34 92 SER A N 1
ATOM 732 C CA . SER A 1 92 ? 4.178 -15.633 31.542 1.00 32.34 92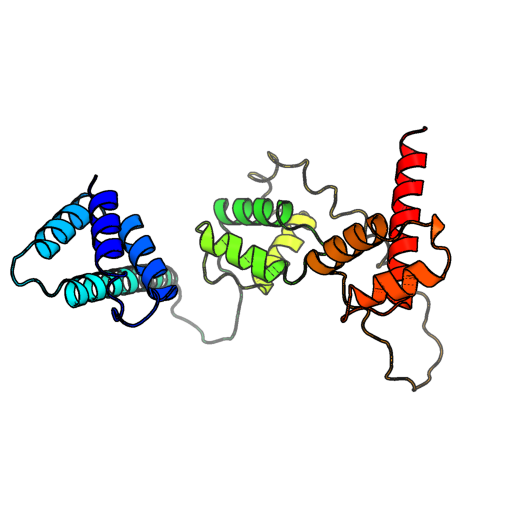 SER A CA 1
ATOM 733 C C . SER A 1 92 ? 3.880 -15.530 30.046 1.00 32.34 92 SER A C 1
ATOM 735 O O . SER A 1 92 ? 2.738 -15.544 29.604 1.00 32.34 92 SER A O 1
ATOM 737 N N . ASN A 1 93 ? 4.954 -15.390 29.277 1.00 39.94 93 ASN A N 1
ATOM 738 C CA . ASN A 1 93 ? 5.137 -15.838 27.899 1.00 39.94 93 ASN A CA 1
ATOM 739 C C . ASN A 1 93 ? 3.939 -16.625 27.306 1.00 39.94 93 ASN A C 1
ATOM 741 O O . ASN A 1 93 ? 3.812 -17.823 27.544 1.00 39.94 93 ASN A O 1
ATOM 745 N N . SER A 1 94 ? 3.043 -15.964 26.562 1.00 35.53 94 SER A N 1
ATOM 746 C CA . SER A 1 94 ? 1.924 -16.607 25.846 1.00 35.53 94 SER A CA 1
ATOM 747 C C . SER A 1 94 ? 1.431 -15.729 24.694 1.00 35.53 94 SER A C 1
ATOM 7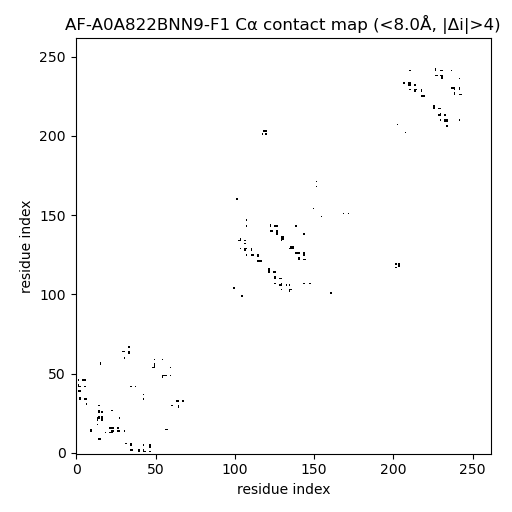49 O O . SER A 1 94 ? 0.513 -14.923 24.829 1.00 35.53 94 SER A O 1
ATOM 751 N N . SER A 1 95 ? 2.042 -15.913 23.530 1.00 40.66 95 SER A N 1
ATOM 752 C CA . SER A 1 95 ? 1.659 -15.368 22.225 1.00 40.66 95 SER A CA 1
ATOM 753 C C . SER A 1 95 ? 0.365 -15.999 21.686 1.00 40.66 95 SER A C 1
ATOM 755 O O . SER A 1 95 ? 0.336 -16.579 20.603 1.00 40.66 95 SER A O 1
ATOM 757 N N . SER A 1 96 ? -0.734 -15.911 22.439 1.00 35.84 96 SER A N 1
ATOM 758 C CA . SER A 1 96 ? -2.018 -16.445 21.989 1.00 35.84 96 SER A CA 1
ATOM 759 C C . SER A 1 96 ? -3.209 -15.582 22.405 1.00 35.84 96 SER A C 1
ATOM 761 O O . SER A 1 96 ? -3.439 -15.372 23.593 1.00 35.84 96 SER A O 1
ATOM 763 N N . LYS A 1 97 ? -4.026 -15.254 21.389 1.00 48.12 97 LYS A N 1
ATOM 764 C CA . LYS A 1 97 ? -5.471 -14.941 21.428 1.00 48.12 97 LYS A CA 1
ATOM 765 C C . LYS A 1 97 ? -5.894 -13.468 21.441 1.00 48.12 97 LYS A C 1
ATOM 767 O O . LYS A 1 97 ? -6.750 -13.070 22.222 1.00 48.12 97 LYS A O 1
ATOM 772 N N . LEU A 1 98 ? -5.473 -12.704 20.435 1.00 63.62 98 LEU A N 1
ATOM 773 C CA . LEU A 1 98 ? -6.398 -11.716 19.864 1.00 63.62 98 LEU A CA 1
ATOM 774 C C . LEU A 1 98 ? -7.413 -12.476 18.993 1.00 63.62 98 LEU A C 1
ATOM 776 O O . LEU A 1 98 ? -7.023 -13.096 17.998 1.00 63.62 98 LEU A O 1
ATOM 780 N N . LYS A 1 99 ? -8.695 -12.487 19.385 1.00 75.44 99 LYS A N 1
ATOM 781 C CA . LYS A 1 99 ? -9.780 -13.145 18.630 1.00 75.44 99 LYS A CA 1
ATOM 782 C C . LYS A 1 99 ? -9.875 -12.545 17.224 1.00 75.44 99 LYS A C 1
ATOM 784 O O . LYS A 1 99 ? -9.688 -11.345 17.061 1.00 75.44 99 LYS A O 1
ATOM 789 N N . TRP A 1 100 ? -10.082 -13.384 16.214 1.00 79.88 100 TRP A N 1
ATOM 790 C CA . TRP A 1 100 ? -10.275 -12.938 14.831 1.00 79.88 100 TRP A CA 1
ATOM 791 C C . TRP A 1 100 ? -11.690 -12.396 14.661 1.00 79.88 100 TRP A C 1
ATOM 793 O O . TRP A 1 100 ? -12.638 -13.082 15.041 1.00 79.88 100 TRP A O 1
ATOM 803 N N . THR A 1 101 ? -11.833 -11.191 14.113 1.00 80.50 101 THR A N 1
ATOM 804 C CA . THR A 1 101 ? -13.157 -10.632 13.796 1.00 80.50 101 THR A CA 1
ATOM 805 C C . THR A 1 101 ? -13.662 -11.159 12.450 1.00 80.50 101 THR A C 1
ATOM 807 O O . THR A 1 101 ? -12.882 -11.674 11.645 1.00 80.50 101 THR A O 1
ATOM 810 N N . ALA A 1 102 ? -14.968 -11.044 12.194 1.00 75.81 102 ALA A N 1
ATOM 811 C CA . ALA A 1 102 ? -15.561 -11.449 10.918 1.00 75.81 102 ALA A CA 1
ATOM 812 C C . ALA A 1 102 ? -14.929 -10.686 9.739 1.00 75.81 102 ALA A C 1
ATOM 814 O O . ALA A 1 102 ? -14.450 -11.312 8.796 1.00 75.81 102 ALA A O 1
ATOM 815 N N . ASP A 1 103 ? -14.802 -9.363 9.864 1.00 76.00 103 ASP A N 1
ATOM 816 C CA . ASP A 1 103 ? -14.179 -8.504 8.852 1.00 76.00 103 ASP A CA 1
ATOM 817 C C . ASP A 1 103 ? -12.725 -8.914 8.563 1.00 76.00 103 ASP A C 1
ATOM 819 O O . ASP A 1 103 ? -12.303 -8.993 7.410 1.00 76.00 103 ASP A O 1
ATOM 823 N N . GLU A 1 104 ? -11.943 -9.255 9.594 1.00 81.00 104 GLU A N 1
ATOM 824 C CA . GLU A 1 104 ? -10.567 -9.736 9.415 1.00 81.00 104 GLU A CA 1
ATOM 825 C C . GLU A 1 104 ? -10.499 -11.071 8.670 1.00 81.00 104 GLU A C 1
ATOM 827 O O . GLU A 1 104 ? -9.593 -11.292 7.862 1.00 81.00 104 GLU A O 1
ATOM 832 N N . ILE A 1 105 ? -11.440 -11.973 8.951 1.00 82.69 105 ILE A N 1
ATOM 833 C CA . ILE A 1 105 ? -11.533 -13.268 8.277 1.00 82.69 105 ILE A CA 1
ATOM 834 C C . ILE A 1 105 ? -11.912 -13.059 6.808 1.00 82.69 105 ILE A C 1
ATOM 836 O O . ILE A 1 105 ? -11.296 -13.674 5.937 1.00 82.69 105 ILE A O 1
ATOM 840 N N . GLU A 1 106 ? -12.845 -12.156 6.504 1.00 80.75 106 GLU A N 1
ATOM 841 C CA . GLU A 1 106 ? -13.202 -11.807 5.125 1.00 80.75 106 GLU A CA 1
ATOM 842 C C . GLU A 1 106 ? -12.021 -11.206 4.358 1.00 80.75 106 GLU A C 1
ATOM 844 O O . GLU A 1 106 ? -11.730 -11.616 3.227 1.00 80.75 106 GLU A O 1
ATOM 849 N N . LEU A 1 107 ? -11.293 -10.275 4.982 1.00 84.25 107 LEU A N 1
ATOM 850 C CA . LEU A 1 107 ? -10.081 -9.690 4.412 1.00 84.25 107 LEU A CA 1
ATOM 851 C C . LEU A 1 107 ? -9.017 -10.758 4.146 1.00 84.25 107 LEU A C 1
ATOM 853 O O . LEU A 1 107 ? -8.404 -10.751 3.076 1.00 84.25 107 LEU A O 1
ATOM 857 N N . LEU A 1 108 ? -8.830 -11.708 5.068 1.00 85.44 108 LEU A N 1
ATOM 858 C CA . LEU A 1 108 ? -7.916 -12.836 4.897 1.00 85.44 108 LEU A CA 1
ATOM 859 C C . LEU A 1 108 ? -8.340 -13.733 3.729 1.00 85.44 108 LEU A C 1
ATOM 861 O O . LEU A 1 108 ? -7.516 -14.043 2.870 1.00 85.44 108 LEU A O 1
ATOM 865 N N . VAL A 1 109 ? -9.613 -14.117 3.639 1.00 81.31 109 VAL A N 1
ATOM 866 C CA . VAL A 1 109 ? -10.132 -14.940 2.533 1.00 81.31 109 VAL A CA 1
ATOM 867 C C . VAL A 1 109 ? -9.949 -14.224 1.190 1.00 81.31 109 VAL A C 1
ATOM 869 O O . VAL A 1 109 ? -9.474 -14.821 0.218 1.00 81.31 109 VAL A O 1
ATOM 872 N N . LYS A 1 110 ? -10.248 -12.922 1.135 1.00 79.50 110 LYS A N 1
ATOM 873 C CA . LYS A 1 110 ? -10.055 -12.090 -0.058 1.00 79.50 110 LYS A CA 1
ATOM 874 C C . LYS A 1 110 ? -8.580 -12.011 -0.452 1.00 79.50 110 LYS A C 1
ATOM 876 O O . LYS A 1 110 ? -8.260 -12.205 -1.626 1.00 79.50 110 LYS A O 1
ATOM 881 N N . ALA A 1 111 ? -7.683 -11.808 0.512 1.00 78.88 111 ALA A N 1
ATOM 882 C CA . ALA A 1 111 ? -6.242 -11.794 0.289 1.00 78.88 111 ALA A CA 1
ATOM 883 C C . ALA A 1 111 ? -5.725 -13.150 -0.218 1.00 78.88 111 ALA A C 1
ATOM 885 O O . ALA A 1 111 ? -4.967 -13.197 -1.181 1.00 78.88 111 ALA A O 1
ATOM 886 N N . LEU A 1 112 ? -6.174 -14.266 0.364 1.00 82.19 112 LEU A N 1
ATOM 887 C CA . LEU A 1 112 ? -5.777 -15.615 -0.054 1.00 82.19 112 LEU A CA 1
ATOM 888 C C . LEU A 1 112 ? -6.224 -15.953 -1.482 1.00 82.19 112 LEU A C 1
ATOM 890 O O . LEU A 1 112 ? -5.542 -16.728 -2.156 1.00 82.19 112 LEU A O 1
ATOM 894 N N . ARG A 1 113 ? -7.335 -15.365 -1.947 1.00 75.12 113 ARG A N 1
ATOM 895 C CA . ARG A 1 113 ? -7.803 -15.465 -3.337 1.00 75.12 113 ARG A CA 1
ATOM 896 C C . ARG A 1 113 ? -6.961 -14.623 -4.295 1.00 75.12 113 ARG A C 1
ATOM 898 O O . ARG A 1 113 ? -6.667 -15.078 -5.395 1.00 75.12 113 ARG A O 1
ATOM 905 N N . ILE A 1 114 ? -6.601 -13.404 -3.892 1.00 76.12 114 ILE A N 1
ATOM 906 C CA . ILE A 1 114 ? -5.797 -12.477 -4.707 1.00 76.12 114 ILE A CA 1
ATOM 907 C C . ILE A 1 114 ? -4.353 -12.977 -4.834 1.00 76.12 114 ILE A C 1
ATOM 909 O O . ILE A 1 114 ? -3.757 -12.891 -5.905 1.00 76.12 114 ILE A O 1
ATOM 913 N N . TYR A 1 115 ? -3.809 -13.532 -3.754 1.00 78.00 115 TYR A N 1
ATOM 914 C CA . TYR A 1 115 ? -2.449 -14.048 -3.679 1.00 78.00 115 TYR A CA 1
ATOM 915 C C . TYR A 1 115 ? -2.515 -15.569 -3.514 1.00 78.00 115 TYR A C 1
ATOM 917 O O . TYR A 1 115 ? -2.613 -16.031 -2.378 1.00 78.00 115 TYR A O 1
ATOM 925 N N . PRO A 1 116 ? -2.521 -16.362 -4.603 1.00 72.75 116 PRO A N 1
ATOM 926 C CA . PRO A 1 116 ? -2.620 -17.821 -4.544 1.00 72.75 116 PRO A CA 1
ATOM 927 C C . PRO A 1 116 ? -1.338 -18.492 -4.017 1.00 72.75 116 PRO A C 1
ATOM 929 O O . PRO A 1 116 ? -0.316 -17.850 -3.768 1.00 72.75 116 PRO A O 1
ATOM 932 N N . ALA A 1 117 ? -1.392 -19.812 -3.814 1.00 58.66 117 ALA A N 1
ATOM 933 C CA . ALA A 1 117 ? -0.225 -20.597 -3.407 1.00 58.66 117 ALA A CA 1
ATOM 934 C C . ALA A 1 117 ? 0.872 -20.542 -4.485 1.00 58.66 117 ALA A C 1
ATOM 936 O O . ALA A 1 117 ? 0.568 -20.579 -5.674 1.00 58.66 117 ALA A O 1
ATOM 937 N N . GLY A 1 118 ? 2.136 -20.438 -4.064 1.00 53.84 118 GLY A N 1
ATOM 938 C CA . GLY A 1 118 ? 3.295 -20.321 -4.962 1.00 53.84 118 GLY A CA 1
ATOM 939 C C . GLY A 1 118 ? 3.818 -18.895 -5.168 1.00 53.84 118 GLY A C 1
ATOM 940 O O . GLY A 1 118 ? 4.914 -18.732 -5.692 1.00 53.84 118 GLY A O 1
ATOM 941 N N . VAL A 1 119 ? 3.094 -17.864 -4.713 1.00 60.16 119 VAL A N 1
ATOM 942 C CA . VAL A 1 119 ? 3.593 -16.478 -4.710 1.00 60.16 119 VAL A CA 1
ATOM 943 C C . VAL A 1 119 ? 4.706 -16.329 -3.660 1.00 60.16 119 VAL A C 1
ATOM 945 O O . VAL A 1 119 ? 4.518 -16.678 -2.492 1.00 60.16 119 VAL A O 1
ATOM 948 N N . GLN A 1 120 ? 5.874 -15.812 -4.057 1.00 56.03 120 GLN A N 1
ATOM 949 C CA . GLN A 1 120 ? 6.955 -15.490 -3.118 1.00 56.03 120 GLN A CA 1
ATOM 950 C C . GLN A 1 120 ? 6.488 -14.447 -2.104 1.00 56.03 120 GLN A C 1
ATOM 952 O O . GLN A 1 120 ? 5.748 -13.527 -2.443 1.00 56.03 120 GLN A O 1
ATOM 957 N N . ASN A 1 121 ? 6.911 -14.594 -0.847 1.00 76.00 121 ASN A N 1
ATOM 958 C CA . ASN A 1 121 ? 6.514 -13.696 0.240 1.00 76.00 121 ASN A CA 1
ATOM 959 C C . ASN A 1 121 ? 4.989 -13.562 0.402 1.00 76.00 121 ASN A C 1
ATOM 961 O O . ASN A 1 121 ? 4.520 -12.571 0.960 1.00 76.00 121 ASN A O 1
ATOM 965 N N . ARG A 1 122 ? 4.205 -14.566 -0.036 1.00 84.44 122 ARG A N 1
ATOM 966 C CA . ARG A 1 122 ? 2.732 -14.558 0.024 1.00 84.44 122 ARG A CA 1
ATOM 967 C C . ARG A 1 122 ? 2.218 -14.067 1.367 1.00 84.44 122 ARG A C 1
ATOM 969 O O . ARG A 1 122 ? 1.349 -13.210 1.412 1.00 84.44 122 ARG A O 1
ATOM 976 N N . TRP A 1 123 ? 2.756 -14.606 2.454 1.00 87.25 123 TRP A N 1
ATOM 977 C CA . TRP A 1 123 ? 2.267 -14.293 3.789 1.00 87.25 123 TRP A CA 1
ATOM 978 C C . TRP A 1 123 ? 2.569 -12.861 4.225 1.00 87.25 123 TRP A C 1
ATOM 980 O O . TRP A 1 123 ? 1.742 -12.271 4.908 1.00 87.25 123 TRP A O 1
ATOM 990 N N . LEU A 1 124 ? 3.686 -12.281 3.775 1.00 84.69 124 LEU A N 1
ATOM 991 C CA . LEU A 1 124 ? 4.000 -10.867 3.999 1.00 84.69 124 LEU A CA 1
ATOM 992 C C . LEU A 1 124 ? 3.065 -9.965 3.189 1.00 84.69 124 LEU A C 1
ATOM 994 O O . LEU A 1 124 ? 2.536 -8.996 3.718 1.00 84.69 124 LEU A O 1
ATOM 998 N N . VAL A 1 125 ? 2.791 -10.316 1.930 1.00 80.06 125 VAL A N 1
ATOM 999 C CA . VAL A 1 125 ? 1.871 -9.549 1.074 1.00 80.06 125 VAL A CA 1
ATOM 1000 C C . VAL A 1 125 ? 0.427 -9.643 1.580 1.00 80.06 125 VAL A C 1
ATOM 1002 O O . VAL A 1 125 ? -0.291 -8.648 1.592 1.00 80.06 125 VAL A O 1
ATOM 1005 N N . VAL A 1 126 ? -0.001 -10.818 2.047 1.00 82.44 126 VAL A N 1
ATOM 1006 C CA . VAL A 1 126 ? -1.311 -11.019 2.686 1.00 82.44 126 VAL A CA 1
ATOM 1007 C C . VAL A 1 126 ? -1.398 -10.243 4.001 1.00 82.44 126 VAL A C 1
ATOM 1009 O O . VAL A 1 126 ? -2.418 -9.611 4.260 1.00 82.44 126 VAL A O 1
ATOM 1012 N N . GLN A 1 127 ? -0.336 -10.247 4.809 1.00 86.69 127 GLN A N 1
ATOM 1013 C CA . GLN A 1 127 ? -0.262 -9.445 6.029 1.00 86.69 127 GLN A CA 1
ATOM 1014 C C . GLN A 1 127 ? -0.415 -7.958 5.720 1.00 86.69 127 GLN A C 1
ATOM 1016 O O . GLN A 1 127 ? -1.255 -7.299 6.325 1.00 86.69 127 GLN A O 1
ATOM 1021 N N . GLU A 1 128 ? 0.339 -7.447 4.752 1.00 83.38 128 GLU A N 1
ATOM 1022 C CA . GLU A 1 128 ? 0.265 -6.048 4.338 1.00 83.38 128 GLU A CA 1
ATOM 1023 C C . GLU A 1 128 ? -1.110 -5.692 3.762 1.00 83.38 128 GLU A C 1
ATOM 1025 O O . GLU A 1 128 ? -1.674 -4.642 4.065 1.00 83.38 128 GLU A O 1
ATOM 1030 N N . TYR A 1 129 ? -1.712 -6.602 2.991 1.00 82.81 129 TYR A N 1
ATOM 1031 C CA . TYR A 1 129 ? -3.069 -6.440 2.483 1.00 82.81 129 TYR A CA 1
ATOM 1032 C C . TYR A 1 129 ? -4.089 -6.281 3.614 1.00 82.81 129 TYR A C 1
ATOM 1034 O O . TYR A 1 129 ? -4.918 -5.374 3.558 1.00 82.81 129 TYR A O 1
ATOM 1042 N N . ILE A 1 130 ? -4.030 -7.140 4.635 1.00 83.31 130 ILE A N 1
ATOM 1043 C CA . ILE A 1 130 ? -4.941 -7.096 5.786 1.00 83.31 130 ILE A CA 1
ATOM 1044 C C . ILE A 1 130 ? -4.725 -5.804 6.579 1.00 83.31 130 ILE A C 1
ATOM 1046 O O . ILE A 1 130 ? -5.697 -5.108 6.858 1.00 83.31 130 ILE A O 1
ATOM 1050 N N . LYS A 1 131 ? -3.467 -5.436 6.860 1.00 83.56 131 LYS A N 1
ATOM 1051 C CA . LYS A 1 131 ? -3.098 -4.192 7.559 1.00 83.56 131 LYS A CA 1
ATOM 1052 C C . LYS A 1 131 ? -3.647 -2.952 6.861 1.00 83.56 131 LYS A C 1
ATOM 1054 O O . LYS A 1 131 ? -4.312 -2.127 7.479 1.00 83.56 131 LYS A O 1
ATOM 1059 N N . ARG A 1 132 ? -3.406 -2.848 5.554 1.00 78.69 132 ARG A N 1
ATOM 1060 C CA . ARG A 1 132 ? -3.846 -1.714 4.735 1.00 78.69 132 ARG A CA 1
ATOM 1061 C C . ARG A 1 132 ? -5.362 -1.654 4.562 1.00 78.69 132 ARG A C 1
ATOM 1063 O O . ARG A 1 132 ? -5.908 -0.578 4.358 1.00 78.69 132 ARG A O 1
ATOM 1070 N N . SER A 1 133 ? -6.040 -2.798 4.637 1.00 75.25 133 SER A N 1
ATOM 1071 C CA . SER A 1 133 ? -7.495 -2.890 4.464 1.00 75.25 133 SER A CA 1
ATOM 1072 C C . SER A 1 133 ? -8.273 -2.750 5.779 1.00 75.25 133 SER A C 1
ATOM 1074 O O . SER A 1 133 ? -9.465 -3.040 5.795 1.00 75.25 133 SER A O 1
ATOM 1076 N N . GLY A 1 134 ? -7.621 -2.318 6.867 1.00 73.81 134 GLY A N 1
ATOM 1077 C CA . GLY A 1 134 ? -8.267 -2.060 8.159 1.00 73.81 134 GLY A CA 1
ATOM 1078 C C . GLY A 1 134 ? -8.317 -3.255 9.119 1.00 73.81 134 GLY A C 1
ATOM 1079 O O . GLY A 1 134 ? -8.979 -3.172 10.149 1.00 73.81 134 GLY A O 1
ATOM 1080 N N . GLY A 1 135 ? -7.626 -4.357 8.817 1.00 75.94 135 GLY A N 1
ATOM 1081 C CA . GLY A 1 135 ? -7.437 -5.466 9.757 1.00 75.94 135 GLY A CA 1
ATOM 1082 C C . GLY A 1 135 ? -6.390 -5.151 10.831 1.00 75.94 135 GLY A C 1
ATOM 1083 O O . GLY A 1 135 ? -5.644 -4.176 10.729 1.00 75.94 135 GLY A O 1
ATOM 1084 N N . ASN A 1 136 ? -6.304 -5.979 11.878 1.00 73.81 136 ASN A N 1
ATOM 1085 C CA . ASN A 1 136 ? -5.440 -5.674 13.016 1.00 73.81 136 ASN A CA 1
ATOM 1086 C C . ASN A 1 136 ? -3.950 -5.599 12.618 1.00 73.81 136 ASN A C 1
ATOM 1088 O O . ASN A 1 136 ? -3.384 -6.577 12.110 1.00 73.81 136 ASN A O 1
ATOM 1092 N N . PRO A 1 137 ? -3.277 -4.467 12.904 1.00 73.00 137 PRO A N 1
ATOM 1093 C CA . PRO A 1 137 ? -1.895 -4.244 12.501 1.00 73.00 137 PRO A CA 1
ATOM 1094 C C . PRO A 1 137 ? -0.884 -5.146 13.215 1.00 73.00 137 PRO A C 1
ATOM 1096 O O . PRO A 1 137 ? 0.219 -5.354 12.711 1.00 73.00 137 PRO A O 1
ATOM 1099 N N . ASN A 1 138 ? -1.262 -5.719 14.357 1.00 77.50 138 ASN A N 1
ATOM 1100 C CA . ASN A 1 138 ? -0.418 -6.605 15.152 1.00 77.50 138 ASN A CA 1
ATOM 1101 C C . ASN A 1 138 ? -0.494 -8.070 14.701 1.00 77.50 138 ASN A C 1
ATOM 1103 O O . ASN A 1 138 ? 0.203 -8.910 15.267 1.00 77.50 138 ASN A O 1
ATOM 1107 N N . ARG A 1 139 ? -1.312 -8.403 13.688 1.00 81.25 139 ARG A N 1
ATOM 1108 C CA . ARG A 1 139 ? -1.340 -9.758 13.121 1.00 81.25 139 ARG A CA 1
ATOM 1109 C C . ARG A 1 139 ? 0.019 -10.088 12.536 1.00 81.25 139 ARG A C 1
ATOM 1111 O O . ARG A 1 139 ? 0.485 -9.432 11.601 1.00 81.25 139 ARG A O 1
ATOM 1118 N N . THR A 1 140 ? 0.651 -11.118 13.079 1.00 84.00 140 THR A N 1
ATOM 1119 C CA . THR A 1 140 ? 1.922 -11.617 12.568 1.00 84.00 140 THR A CA 1
ATOM 1120 C C . THR A 1 140 ? 1.693 -12.522 11.359 1.00 84.00 140 THR A C 1
ATOM 1122 O O . THR A 1 140 ? 0.599 -13.038 11.122 1.00 84.00 140 THR A O 1
ATOM 1125 N N . VAL A 1 141 ? 2.760 -12.764 10.598 1.00 81.44 141 VAL A N 1
ATOM 1126 C CA . VAL A 1 141 ? 2.758 -13.768 9.524 1.00 81.44 141 VAL A CA 1
ATOM 1127 C C . VAL A 1 141 ? 2.361 -15.149 10.061 1.00 81.44 141 VAL A C 1
ATOM 1129 O O . VAL A 1 141 ? 1.630 -15.877 9.393 1.00 81.44 141 VAL A O 1
ATOM 1132 N N . GLN A 1 142 ? 2.781 -15.494 11.283 1.00 79.38 142 GLN A N 1
ATOM 1133 C CA . GLN A 1 142 ? 2.418 -16.759 11.924 1.00 79.38 142 GLN A CA 1
ATOM 1134 C C . GLN A 1 142 ? 0.918 -16.851 12.224 1.00 79.38 142 GLN A C 1
ATOM 1136 O O . GLN A 1 142 ? 0.315 -17.877 11.909 1.00 79.38 142 GLN A O 1
ATOM 1141 N N . ASP A 1 143 ? 0.294 -15.782 12.729 1.00 84.25 143 ASP A N 1
ATOM 1142 C CA . ASP A 1 143 ? -1.153 -15.752 12.991 1.00 84.25 143 ASP A CA 1
ATOM 1143 C C . ASP A 1 143 ? -1.966 -15.964 11.710 1.00 84.25 143 ASP A C 1
ATOM 1145 O O . ASP A 1 143 ? -2.939 -16.716 11.692 1.00 84.25 143 ASP A O 1
ATOM 1149 N N . ILE A 1 144 ? -1.546 -15.313 10.624 1.00 85.81 144 ILE A N 1
ATOM 1150 C CA . ILE A 1 144 ? -2.187 -15.394 9.307 1.00 85.81 144 ILE A CA 1
ATOM 1151 C C . ILE A 1 144 ? -2.064 -16.803 8.726 1.00 85.81 144 ILE A C 1
ATOM 1153 O O . ILE A 1 144 ? -3.053 -17.357 8.243 1.00 85.81 144 ILE A O 1
ATOM 1157 N N . MET A 1 145 ? -0.870 -17.403 8.794 1.00 82.06 145 MET A N 1
ATOM 1158 C CA . MET A 1 145 ? -0.644 -18.783 8.352 1.00 82.06 145 MET A CA 1
ATOM 1159 C C . MET A 1 145 ? -1.499 -19.770 9.146 1.00 82.06 145 MET A C 1
ATOM 1161 O O . MET A 1 145 ? -2.138 -20.648 8.562 1.00 82.06 145 MET A O 1
ATOM 1165 N N . GLN A 1 146 ? -1.534 -19.610 10.470 1.00 82.81 146 GLN A N 1
ATOM 1166 C CA . GLN A 1 146 ? -2.290 -20.485 11.354 1.00 82.81 146 GLN A CA 1
ATOM 1167 C C . GLN A 1 146 ? -3.795 -20.357 11.100 1.00 82.81 146 GLN A C 1
ATOM 1169 O O . GLN A 1 146 ? -4.464 -21.371 10.909 1.00 82.81 146 GLN A O 1
ATOM 1174 N N . LYS A 1 147 ? -4.326 -19.133 10.976 1.00 84.50 147 LYS A N 1
ATOM 1175 C CA . LYS A 1 147 ? -5.751 -18.924 10.691 1.00 84.50 147 LYS A CA 1
ATOM 1176 C C . LYS A 1 147 ? -6.146 -19.423 9.303 1.00 84.50 147 LYS A C 1
ATOM 1178 O O . LYS A 1 147 ? -7.194 -20.045 9.167 1.00 84.50 147 LYS A O 1
ATOM 1183 N N . ALA A 1 148 ? -5.302 -19.228 8.289 1.00 84.94 148 ALA A N 1
ATOM 1184 C CA . ALA A 1 148 ? -5.528 -19.790 6.957 1.00 84.94 148 ALA A CA 1
ATOM 1185 C C . ALA A 1 148 ? -5.588 -21.328 6.989 1.00 84.94 148 ALA A C 1
ATOM 1187 O O . ALA A 1 148 ? -6.429 -21.928 6.319 1.00 84.94 148 ALA A O 1
ATOM 1188 N N . LYS A 1 149 ? -4.741 -21.969 7.807 1.00 81.19 149 LYS A N 1
ATOM 1189 C CA . LYS A 1 149 ? -4.770 -23.419 8.041 1.00 81.19 149 LYS A CA 1
ATOM 1190 C C . LYS A 1 149 ? -6.028 -23.861 8.793 1.00 81.19 149 LYS A C 1
ATOM 1192 O O . LYS A 1 149 ? -6.606 -24.891 8.451 1.00 81.19 149 LYS A O 1
ATOM 1197 N N . ASP A 1 150 ? -6.474 -23.101 9.787 1.00 79.62 150 ASP A N 1
ATOM 1198 C CA . ASP A 1 150 ? -7.696 -23.409 10.540 1.00 79.62 150 ASP A CA 1
ATOM 1199 C C . ASP A 1 150 ? -8.955 -23.287 9.659 1.00 79.62 150 ASP A C 1
ATOM 1201 O O . ASP A 1 150 ? -9.816 -24.163 9.715 1.00 79.62 150 ASP A O 1
ATOM 1205 N N . ILE A 1 151 ? -9.011 -22.284 8.770 1.00 79.88 151 ILE A N 1
ATOM 1206 C CA . ILE A 1 151 ? -10.067 -22.143 7.748 1.00 79.88 151 ILE A CA 1
ATOM 1207 C C . ILE A 1 151 ? -10.027 -23.323 6.765 1.00 79.88 151 ILE A C 1
ATOM 1209 O O . ILE A 1 151 ? -11.059 -23.912 6.464 1.00 79.88 151 ILE A O 1
ATOM 1213 N N . ALA A 1 152 ? -8.836 -23.715 6.299 1.00 72.88 152 ALA A N 1
ATOM 1214 C CA . ALA A 1 152 ? -8.678 -24.830 5.361 1.00 72.88 152 ALA A CA 1
ATOM 1215 C C . ALA A 1 152 ? -8.978 -26.211 5.974 1.00 72.88 152 ALA A C 1
ATOM 1217 O O . ALA A 1 152 ? -9.306 -27.142 5.243 1.00 72.88 152 ALA A O 1
ATOM 1218 N N . SER A 1 153 ? -8.851 -26.356 7.297 1.00 68.94 153 SER A N 1
ATOM 1219 C CA . SER A 1 153 ? -9.125 -27.604 8.026 1.00 68.94 153 SER A CA 1
ATOM 1220 C C . SER A 1 153 ? -10.549 -27.695 8.584 1.00 68.94 153 SER A C 1
ATOM 1222 O O . SER A 1 153 ? -10.871 -28.683 9.239 1.00 68.94 153 SER A O 1
ATOM 1224 N N . GLY A 1 154 ? -11.406 -26.697 8.325 1.00 60.22 154 GLY A N 1
ATOM 1225 C CA . GLY A 1 154 ? -12.820 -26.732 8.710 1.00 60.22 154 GLY A CA 1
ATOM 1226 C C . GLY A 1 154 ? -13.065 -26.699 10.223 1.00 60.22 154 GLY A C 1
ATOM 1227 O O . GLY A 1 154 ? -14.061 -27.243 10.697 1.00 60.22 154 GLY A O 1
ATOM 1228 N N . LYS A 1 155 ? -12.164 -26.103 11.020 1.00 57.28 155 LYS A N 1
ATOM 1229 C CA . LYS A 1 155 ? -12.383 -25.986 12.471 1.00 57.28 155 LYS A CA 1
ATOM 1230 C C . LYS A 1 155 ? -13.554 -25.033 12.770 1.00 57.28 155 LYS A C 1
ATOM 1232 O O . LYS A 1 155 ? -13.508 -23.856 12.423 1.00 57.28 155 LYS A O 1
ATOM 1237 N N . LYS A 1 156 ? -14.558 -25.567 13.474 1.00 46.66 156 LYS A N 1
ATOM 1238 C CA . LYS A 1 156 ? -15.919 -25.061 13.777 1.00 46.66 156 LYS A CA 1
ATOM 1239 C C . LYS A 1 156 ? -16.089 -23.692 14.467 1.00 46.66 156 LYS A C 1
ATOM 1241 O O . LYS A 1 156 ? -17.182 -23.383 14.921 1.00 46.66 156 LYS A O 1
ATOM 1246 N N . GLU A 1 157 ? -15.077 -22.836 14.570 1.00 48.06 157 GLU A N 1
ATOM 1247 C CA . GLU A 1 157 ? -15.244 -21.554 15.288 1.00 48.06 157 GLU A CA 1
ATOM 1248 C C . GLU A 1 157 ? -16.039 -20.491 14.497 1.00 48.06 157 GLU A C 1
ATOM 1250 O O . GLU A 1 157 ? -16.267 -19.398 15.004 1.00 48.06 157 GLU A O 1
ATOM 1255 N N . VAL A 1 158 ? -16.429 -20.781 13.247 1.00 49.69 158 VAL A N 1
ATOM 1256 C CA . VAL A 1 158 ? -17.014 -19.804 12.311 1.00 49.69 158 VAL A CA 1
ATOM 1257 C C . VAL A 1 158 ? -17.989 -20.486 11.326 1.00 49.69 158 VAL A C 1
ATOM 1259 O O . VAL A 1 158 ? -17.886 -20.327 10.115 1.00 49.69 158 VAL A O 1
ATOM 1262 N N . GLU A 1 159 ? -18.910 -21.319 11.816 1.00 44.28 159 GLU A N 1
ATOM 1263 C CA . GLU A 1 159 ? -19.863 -22.048 10.950 1.00 44.28 159 GLU A CA 1
ATOM 1264 C C . GLU A 1 159 ? -21.003 -21.135 10.431 1.00 44.28 159 GLU A C 1
ATOM 1266 O O . GLU A 1 159 ? -21.468 -21.296 9.302 1.00 44.28 159 GLU A O 1
ATOM 1271 N N . GLU A 1 160 ? -21.377 -20.091 11.186 1.00 46.94 160 GLU A N 1
ATOM 1272 C CA . GLU A 1 160 ? -22.496 -19.196 10.829 1.00 46.94 160 GLU A CA 1
ATOM 1273 C C . GLU A 1 160 ? -22.145 -18.093 9.813 1.00 46.94 160 GLU A C 1
ATOM 1275 O O . GLU A 1 160 ? -23.024 -17.625 9.097 1.00 46.94 160 GLU A O 1
ATOM 1280 N N . THR A 1 161 ? -20.876 -17.687 9.689 1.00 45.28 161 THR A N 1
ATOM 1281 C CA . THR A 1 161 ? -20.456 -16.633 8.734 1.00 45.28 161 THR A CA 1
ATOM 1282 C C . THR A 1 161 ? -19.844 -17.191 7.445 1.00 45.28 161 THR A C 1
ATOM 1284 O O . THR A 1 161 ? -19.895 -16.534 6.409 1.00 45.28 161 THR A O 1
ATOM 1287 N N . ILE A 1 162 ? -19.297 -18.415 7.470 1.00 48.59 162 ILE A N 1
ATOM 1288 C CA . ILE A 1 162 ? -18.573 -19.011 6.329 1.00 48.59 162 ILE A CA 1
ATOM 1289 C C . ILE A 1 162 ? -19.490 -19.814 5.392 1.00 48.59 162 ILE A C 1
ATOM 1291 O O . ILE A 1 162 ? -19.195 -19.885 4.197 1.00 48.59 162 ILE A O 1
ATOM 1295 N N . SER A 1 163 ? -20.625 -20.340 5.876 1.00 48.12 163 SER A N 1
ATOM 1296 C CA . SER A 1 163 ? -21.571 -21.128 5.057 1.00 48.12 163 SER A CA 1
ATOM 1297 C C . SER A 1 163 ? -22.092 -20.374 3.820 1.00 48.12 163 SER A C 1
ATOM 1299 O O . SER A 1 163 ? -22.421 -20.981 2.806 1.00 48.12 163 SER A O 1
ATOM 1301 N N . SER A 1 164 ? -22.089 -19.038 3.831 1.00 44.44 164 SER A N 1
ATOM 1302 C CA . SER A 1 164 ? -22.502 -18.230 2.671 1.00 44.44 164 SER A CA 1
ATOM 1303 C C . SER A 1 164 ? -21.419 -18.061 1.587 1.00 44.44 164 SER A C 1
ATOM 1305 O O . SER A 1 164 ? -21.688 -17.460 0.548 1.00 44.44 164 SER A O 1
ATOM 1307 N N . LEU A 1 165 ? -20.197 -18.577 1.779 1.00 48.50 165 LEU A N 1
ATOM 1308 C CA . LEU A 1 165 ? -19.051 -18.377 0.868 1.00 48.50 165 LEU A CA 1
ATOM 1309 C C . LEU A 1 165 ? -18.377 -19.692 0.421 1.00 48.50 165 LEU A C 1
ATOM 1311 O O . LEU A 1 165 ? -17.273 -19.685 -0.134 1.00 48.50 165 LEU A O 1
ATOM 1315 N N . GLU A 1 166 ? -19.055 -20.821 0.627 1.00 41.50 166 GLU A N 1
ATOM 1316 C CA . GLU A 1 166 ? -18.519 -22.191 0.674 1.00 41.50 166 GLU A CA 1
ATOM 1317 C C . GLU A 1 166 ? -17.966 -22.782 -0.649 1.00 41.50 166 GLU A C 1
ATOM 1319 O O . GLU A 1 166 ? -17.525 -23.924 -0.678 1.00 41.50 166 GLU A O 1
ATOM 1324 N N . ASN A 1 167 ? -17.880 -22.027 -1.752 1.00 45.62 167 ASN A N 1
ATOM 1325 C CA . ASN A 1 167 ? -17.469 -22.575 -3.061 1.00 45.62 167 ASN A CA 1
ATOM 1326 C C . ASN A 1 167 ? -16.110 -22.100 -3.616 1.00 45.62 167 ASN A C 1
ATOM 1328 O O . ASN A 1 167 ? -15.833 -22.291 -4.800 1.00 45.62 167 ASN A O 1
ATOM 1332 N N . ILE A 1 168 ? -15.218 -21.508 -2.809 1.00 48.75 168 ILE A N 1
ATOM 1333 C CA . ILE A 1 168 ? -13.943 -20.937 -3.322 1.00 48.75 168 ILE A CA 1
ATOM 1334 C C . ILE A 1 168 ? -12.673 -21.618 -2.756 1.00 48.75 168 ILE A C 1
ATOM 1336 O O . ILE A 1 168 ? -11.573 -21.414 -3.273 1.00 48.75 168 ILE A O 1
ATOM 1340 N N . ALA A 1 169 ? -12.790 -22.522 -1.776 1.00 44.72 169 ALA A N 1
ATOM 1341 C CA . ALA A 1 169 ? -11.642 -23.224 -1.174 1.00 44.72 169 ALA A CA 1
ATOM 1342 C C . ALA A 1 169 ? -11.236 -24.548 -1.870 1.00 44.72 169 ALA A C 1
ATOM 1344 O O . ALA A 1 169 ? -10.348 -25.256 -1.395 1.00 44.72 169 ALA A O 1
ATOM 1345 N N . LEU A 1 170 ? -11.819 -24.888 -3.026 1.00 44.81 170 LEU A N 1
ATOM 1346 C CA . LEU A 1 170 ? -11.574 -26.171 -3.712 1.00 44.81 170 LEU A CA 1
ATOM 1347 C C . LEU A 1 170 ? -10.224 -26.287 -4.452 1.00 44.81 170 LEU A C 1
ATOM 1349 O O . LEU A 1 170 ? -9.883 -27.371 -4.923 1.00 44.81 170 LEU A O 1
ATOM 1353 N N . ASN A 1 171 ? -9.403 -25.232 -4.507 1.00 42.31 171 ASN A N 1
ATOM 1354 C CA . ASN A 1 171 ? -8.054 -25.305 -5.097 1.00 42.31 171 ASN A CA 1
ATOM 1355 C C . ASN A 1 171 ? -6.9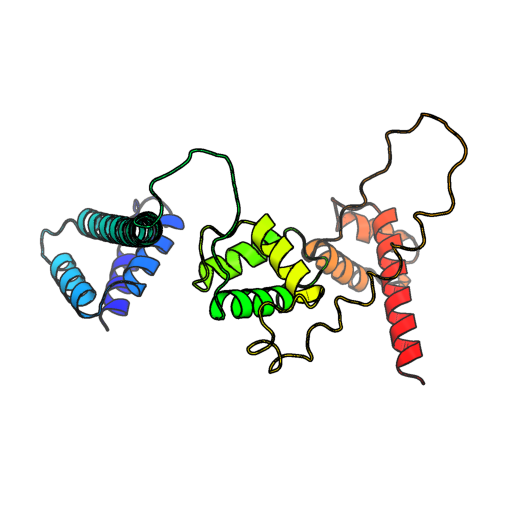18 -25.509 -4.078 1.00 42.31 171 ASN A C 1
ATOM 1357 O O . ASN A 1 171 ? -5.773 -25.681 -4.487 1.00 42.31 171 ASN A O 1
ATOM 1361 N N . ALA A 1 172 ? -7.210 -25.546 -2.772 1.00 45.31 172 ALA A N 1
ATOM 1362 C CA . ALA A 1 172 ? -6.208 -25.849 -1.743 1.00 45.31 172 ALA A CA 1
ATOM 1363 C C . ALA A 1 172 ? -6.057 -27.360 -1.466 1.00 45.31 172 ALA A C 1
ATOM 1365 O O . ALA A 1 172 ? -5.039 -27.790 -0.930 1.00 45.31 172 ALA A O 1
ATOM 1366 N N . HIS A 1 173 ? -7.041 -28.184 -1.851 1.00 45.03 173 HIS A N 1
ATOM 1367 C CA . HIS A 1 173 ? -7.093 -29.593 -1.444 1.00 45.03 173 HIS A CA 1
ATOM 1368 C C . HIS A 1 173 ? -6.407 -30.581 -2.409 1.00 45.03 173 HIS A C 1
ATOM 1370 O O . HIS A 1 173 ? -6.036 -31.675 -1.995 1.00 45.03 173 HIS A O 1
ATOM 1376 N N . LYS A 1 174 ? -6.141 -30.226 -3.676 1.00 42.38 174 LYS A N 1
ATOM 1377 C CA . LYS A 1 174 ? -5.562 -31.185 -4.648 1.00 42.38 174 LYS A CA 1
ATOM 1378 C C . LYS A 1 174 ? -4.047 -31.428 -4.535 1.00 42.38 174 LYS A C 1
ATOM 1380 O O . LYS A 1 174 ? -3.507 -32.172 -5.345 1.00 42.38 174 LYS A O 1
ATOM 1385 N N . GLN A 1 175 ? -3.361 -30.862 -3.539 1.00 41.38 175 GLN A N 1
ATOM 1386 C CA . GLN A 1 175 ? -1.919 -31.093 -3.340 1.00 41.38 175 GLN A CA 1
ATOM 1387 C C . GLN A 1 175 ? -1.524 -31.554 -1.926 1.00 41.38 175 GLN A C 1
ATOM 1389 O O . GLN A 1 175 ? -0.361 -31.878 -1.709 1.00 41.38 175 GLN A O 1
ATOM 1394 N N . SER A 1 176 ? -2.468 -31.648 -0.978 1.00 37.16 176 SER A N 1
ATOM 1395 C CA . SER A 1 176 ? -2.168 -32.078 0.401 1.00 37.16 176 SER A CA 1
ATOM 1396 C C . SER A 1 176 ? -2.328 -33.586 0.641 1.00 37.16 176 SER A C 1
ATOM 1398 O O . SER A 1 176 ? -1.868 -34.080 1.663 1.00 37.16 176 SER A O 1
ATOM 1400 N N . THR A 1 177 ? -2.925 -34.344 -0.282 1.00 36.12 177 THR A N 1
ATOM 1401 C CA . THR A 1 177 ? -3.173 -35.794 -0.129 1.00 36.12 177 THR A CA 1
ATOM 1402 C C . THR A 1 177 ? -2.078 -36.702 -0.708 1.00 36.12 177 THR A C 1
ATOM 1404 O O . THR A 1 177 ? -2.269 -37.910 -0.789 1.00 36.12 177 THR A O 1
ATOM 1407 N N . ILE A 1 178 ? -0.905 -36.164 -1.071 1.00 41.28 178 ILE A N 1
ATOM 1408 C CA . ILE A 1 178 ? 0.242 -36.972 -1.548 1.00 41.28 178 ILE A CA 1
ATOM 1409 C C . ILE A 1 178 ? 1.375 -37.069 -0.504 1.00 41.28 178 ILE A C 1
ATOM 1411 O O . ILE A 1 178 ? 2.201 -37.972 -0.586 1.00 41.28 178 ILE A O 1
ATOM 1415 N N . LEU A 1 179 ? 1.393 -36.217 0.530 1.00 44.81 179 LEU A N 1
ATOM 1416 C CA . LEU A 1 179 ? 2.507 -36.151 1.493 1.00 44.81 179 LEU A CA 1
ATOM 1417 C C . LEU A 1 179 ? 2.326 -36.995 2.767 1.00 44.81 179 LEU A C 1
ATOM 1419 O O . LEU A 1 179 ? 3.300 -37.216 3.478 1.00 44.81 179 LEU A O 1
ATOM 1423 N N . GLU A 1 180 ? 1.133 -37.524 3.051 1.00 36.03 180 GLU A N 1
ATOM 1424 C CA . GLU A 1 180 ? 0.898 -38.306 4.281 1.00 36.03 180 GLU A CA 1
ATOM 1425 C C . GLU A 1 180 ? 1.124 -39.823 4.110 1.00 36.03 180 GLU A C 1
ATOM 1427 O O . GLU A 1 180 ? 1.308 -40.544 5.086 1.00 36.03 180 GLU A O 1
ATOM 1432 N N . ASN A 1 181 ? 1.239 -40.322 2.872 1.00 39.66 181 ASN A N 1
ATOM 1433 C CA . ASN A 1 181 ? 1.478 -41.749 2.606 1.00 39.66 181 ASN A CA 1
ATOM 1434 C C . ASN A 1 181 ? 2.964 -42.148 2.520 1.00 39.66 181 ASN A C 1
ATOM 1436 O O . ASN A 1 181 ? 3.264 -43.319 2.300 1.00 39.66 181 ASN A O 1
ATOM 1440 N N . GLN A 1 182 ? 3.905 -41.218 2.726 1.00 40.84 182 GLN A N 1
ATOM 1441 C CA . GLN A 1 182 ? 5.348 -41.493 2.624 1.00 40.84 182 GLN A CA 1
ATOM 1442 C C . GLN A 1 182 ? 6.083 -41.509 3.979 1.00 40.84 182 GLN A C 1
ATOM 1444 O O . GLN A 1 182 ? 7.305 -41.591 4.016 1.00 40.84 182 GLN A O 1
ATOM 1449 N N . ALA A 1 183 ? 5.358 -41.490 5.103 1.00 36.78 183 ALA A N 1
ATOM 1450 C CA . ALA A 1 183 ? 5.938 -41.565 6.451 1.00 36.78 183 ALA A CA 1
ATOM 1451 C C . ALA A 1 183 ? 5.966 -42.989 7.054 1.00 36.78 183 ALA A C 1
ATOM 1453 O O . ALA A 1 183 ? 6.236 -43.144 8.243 1.00 36.78 183 ALA A O 1
ATOM 1454 N N . LYS A 1 184 ? 5.686 -44.045 6.271 1.00 40.09 184 LYS A N 1
ATOM 1455 C CA . LYS A 1 184 ? 5.567 -45.424 6.795 1.00 40.09 184 LYS A CA 1
ATOM 1456 C C . LYS A 1 184 ? 6.430 -46.512 6.137 1.00 40.09 184 LYS A C 1
ATOM 1458 O O . LYS A 1 184 ? 6.197 -47.676 6.441 1.00 40.09 184 LYS A O 1
ATOM 1463 N N . LEU A 1 185 ? 7.435 -46.203 5.304 1.00 35.09 185 LEU A N 1
ATOM 1464 C CA . LEU A 1 185 ? 8.213 -47.276 4.639 1.00 35.09 185 LEU A CA 1
ATOM 1465 C C . LEU A 1 185 ? 9.743 -47.136 4.576 1.00 35.09 185 LEU A C 1
ATOM 1467 O O . LEU A 1 185 ? 10.372 -47.815 3.775 1.00 35.09 185 LEU A O 1
ATOM 1471 N N . SER A 1 186 ? 10.419 -46.336 5.398 1.00 31.41 186 SER A N 1
ATOM 1472 C CA . SER A 1 186 ? 11.899 -46.365 5.365 1.00 31.41 186 SER A CA 1
ATOM 1473 C C . SER A 1 186 ? 12.531 -46.200 6.735 1.00 31.41 186 SER A C 1
ATOM 1475 O O . SER A 1 186 ? 13.393 -45.364 6.971 1.00 31.41 186 SER A O 1
ATOM 1477 N N . GLN A 1 187 ? 12.123 -47.080 7.644 1.00 42.44 187 GLN A N 1
ATOM 1478 C CA . GLN A 1 187 ? 13.088 -47.689 8.543 1.00 42.44 187 GLN A CA 1
ATOM 1479 C C . GLN A 1 187 ? 13.961 -48.586 7.656 1.00 42.44 187 GLN A C 1
ATOM 1481 O O . GLN A 1 187 ? 13.459 -49.598 7.180 1.00 42.44 187 GLN A O 1
ATOM 1486 N N . LEU A 1 188 ? 15.182 -48.139 7.336 1.00 34.28 188 LEU A N 1
ATOM 1487 C CA . LEU A 1 188 ? 16.409 -48.928 7.127 1.00 34.28 188 LEU A CA 1
ATOM 1488 C C . LEU A 1 188 ? 17.493 -48.075 6.423 1.00 34.28 188 LEU A C 1
ATOM 1490 O O . LEU A 1 188 ? 17.245 -47.444 5.402 1.00 34.28 188 LEU A O 1
ATOM 1494 N N . THR A 1 189 ? 18.695 -48.129 7.009 1.00 29.08 189 THR A N 1
ATOM 1495 C CA . THR A 1 189 ? 20.037 -47.817 6.462 1.00 29.08 189 THR A CA 1
ATOM 1496 C C . THR A 1 189 ? 20.469 -46.357 6.234 1.00 29.08 189 THR A C 1
ATOM 1498 O O . THR A 1 189 ? 20.285 -45.776 5.173 1.00 29.08 189 THR A O 1
ATOM 1501 N N . VAL A 1 190 ? 21.122 -45.826 7.278 1.00 37.31 190 VAL A N 1
ATOM 1502 C CA . VAL A 1 190 ? 22.413 -45.097 7.331 1.00 37.31 190 VAL A CA 1
ATOM 1503 C C . VAL A 1 190 ? 23.124 -44.825 5.992 1.00 37.31 190 VAL A C 1
ATOM 1505 O O . VAL A 1 190 ? 23.458 -45.769 5.285 1.00 37.31 190 VAL A O 1
ATOM 1508 N N . SER A 1 191 ? 23.482 -43.558 5.736 1.00 29.47 191 SER A N 1
ATOM 1509 C CA . SER A 1 191 ? 24.888 -43.109 5.632 1.00 29.47 191 SER A CA 1
ATOM 1510 C C . SER A 1 191 ? 25.005 -41.604 5.364 1.00 29.47 191 SER A C 1
ATOM 1512 O O . SER A 1 191 ? 24.358 -41.056 4.478 1.00 29.47 191 SER A O 1
ATOM 1514 N N . GLU A 1 192 ? 25.875 -40.958 6.140 1.00 42.81 192 GLU A N 1
ATOM 1515 C CA . GLU A 1 192 ? 26.378 -39.598 5.949 1.00 42.81 192 GLU A CA 1
ATOM 1516 C C . GLU A 1 192 ? 27.070 -39.441 4.584 1.00 42.81 192 GLU A C 1
ATOM 1518 O O . GLU A 1 192 ? 28.001 -40.192 4.275 1.00 42.81 192 GLU A O 1
ATOM 1523 N N . ARG A 1 193 ? 26.627 -38.452 3.796 1.00 37.75 193 ARG A N 1
ATOM 1524 C CA . ARG A 1 193 ? 27.412 -37.488 2.992 1.00 37.75 193 ARG A CA 1
ATOM 1525 C C . ARG A 1 193 ? 26.489 -36.747 2.010 1.00 37.75 193 ARG A C 1
ATOM 1527 O O . ARG A 1 193 ? 25.433 -37.249 1.651 1.00 37.75 193 ARG A O 1
ATOM 1534 N N . ASP A 1 194 ? 26.938 -35.558 1.615 1.00 31.00 194 ASP A N 1
ATOM 1535 C CA . ASP A 1 194 ? 26.401 -34.655 0.581 1.00 31.00 194 ASP A CA 1
ATOM 1536 C C . ASP A 1 194 ? 25.411 -33.564 1.023 1.00 31.00 194 ASP A C 1
ATOM 1538 O O . ASP A 1 194 ? 24.233 -33.499 0.671 1.00 31.00 194 ASP A O 1
ATOM 1542 N N . LEU A 1 195 ? 26.005 -32.609 1.744 1.00 39.44 195 LEU A N 1
ATOM 1543 C CA . LEU A 1 195 ? 25.747 -31.173 1.628 1.00 39.44 195 LEU A CA 1
ATOM 1544 C C . LEU A 1 195 ? 25.983 -30.695 0.175 1.00 39.44 195 LEU A C 1
ATOM 1546 O O . LEU A 1 195 ? 27.038 -30.132 -0.082 1.00 39.44 195 LEU A O 1
ATOM 1550 N N . ASP A 1 196 ? 25.055 -30.913 -0.766 1.00 34.03 196 ASP A N 1
ATOM 1551 C CA . ASP A 1 196 ? 24.976 -30.076 -1.990 1.00 34.03 196 ASP A CA 1
ATOM 1552 C C . ASP A 1 196 ? 23.671 -30.247 -2.797 1.00 34.03 196 ASP A C 1
ATOM 1554 O O . ASP A 1 196 ? 23.666 -30.494 -4.003 1.00 34.03 196 ASP A O 1
ATOM 1558 N N . SER A 1 197 ? 22.513 -30.139 -2.141 1.00 30.14 197 SER A N 1
ATOM 1559 C CA . SER A 1 197 ? 21.246 -30.059 -2.879 1.00 30.14 197 SER A CA 1
ATOM 1560 C C . SER A 1 197 ? 20.966 -28.594 -3.234 1.00 30.14 197 SER A C 1
ATOM 1562 O O . SER A 1 197 ? 20.715 -27.803 -2.317 1.00 30.14 197 SER A O 1
ATOM 1564 N N . PRO A 1 198 ? 21.006 -28.181 -4.519 1.00 36.38 198 PRO A N 1
ATOM 1565 C CA . PRO A 1 198 ? 20.650 -26.824 -4.883 1.00 36.38 198 PRO A CA 1
ATOM 1566 C C . PRO A 1 198 ? 19.169 -26.645 -4.577 1.00 36.38 198 PRO A C 1
ATOM 1568 O O . PRO A 1 198 ? 18.303 -27.310 -5.146 1.00 36.38 198 PRO A O 1
ATOM 1571 N N . ILE A 1 199 ? 18.888 -25.733 -3.654 1.00 36.00 199 ILE A N 1
ATOM 1572 C CA . ILE A 1 199 ? 17.559 -25.190 -3.414 1.00 36.00 199 ILE A CA 1
ATOM 1573 C C . ILE A 1 199 ? 17.079 -24.646 -4.765 1.00 36.00 199 ILE A C 1
ATOM 1575 O O . ILE A 1 199 ? 17.465 -23.550 -5.162 1.00 36.00 199 ILE A O 1
ATOM 1579 N N . THR A 1 200 ? 16.286 -25.421 -5.510 1.00 49.38 200 THR A N 1
ATOM 1580 C CA . THR A 1 200 ? 15.634 -24.955 -6.738 1.00 49.38 200 THR A CA 1
ATOM 1581 C C . THR A 1 200 ? 14.689 -23.834 -6.345 1.00 49.38 200 THR A C 1
ATOM 1583 O O . THR A 1 200 ? 13.588 -24.065 -5.839 1.00 49.38 200 THR A O 1
ATOM 1586 N N . THR A 1 201 ? 15.166 -22.604 -6.503 1.00 57.44 201 THR A N 1
ATOM 1587 C CA . THR A 1 201 ? 14.443 -21.392 -6.142 1.00 57.44 201 THR A CA 1
ATOM 1588 C C . THR A 1 201 ? 13.178 -21.293 -6.998 1.00 57.44 201 THR A C 1
ATOM 1590 O O . THR A 1 201 ? 13.229 -21.533 -8.208 1.00 57.44 201 THR A O 1
ATOM 1593 N N . PRO A 1 202 ? 12.018 -20.950 -6.417 1.00 72.69 202 PRO A N 1
ATOM 1594 C CA . PRO A 1 202 ? 10.772 -20.845 -7.170 1.00 72.69 202 PRO A CA 1
ATOM 1595 C C . PRO A 1 202 ? 10.863 -19.730 -8.221 1.00 72.69 202 PRO A C 1
ATOM 1597 O O . PRO A 1 202 ? 11.400 -18.662 -7.934 1.00 72.69 202 PRO A O 1
ATOM 1600 N N . TRP A 1 203 ? 10.351 -19.987 -9.430 1.00 70.81 203 TRP A N 1
ATOM 1601 C CA . TRP A 1 203 ? 10.306 -19.016 -10.532 1.00 70.81 203 TRP A CA 1
ATOM 1602 C C . TRP A 1 203 ? 9.472 -17.793 -10.139 1.00 70.81 203 TRP A C 1
ATOM 1604 O O . TRP A 1 203 ? 8.300 -17.937 -9.777 1.00 70.81 203 TRP A O 1
ATOM 1614 N N . THR A 1 204 ? 10.057 -16.598 -10.216 1.00 74.94 204 THR A N 1
ATOM 1615 C CA . THR A 1 204 ? 9.338 -15.348 -9.924 1.00 74.94 204 THR A CA 1
ATOM 1616 C C . THR A 1 204 ? 8.430 -14.942 -11.092 1.00 74.94 204 THR A C 1
ATOM 1618 O O . THR A 1 204 ? 8.557 -15.450 -12.206 1.00 74.94 204 THR A O 1
ATOM 1621 N N . VAL A 1 205 ? 7.486 -14.022 -10.859 1.00 70.31 205 VAL A N 1
ATOM 1622 C CA . VAL A 1 205 ? 6.579 -13.527 -11.916 1.00 70.31 205 VAL A CA 1
ATOM 1623 C C . VAL A 1 205 ? 7.359 -12.814 -13.022 1.00 70.31 205 VAL A C 1
ATOM 1625 O O . VAL A 1 205 ? 7.055 -13.004 -14.199 1.00 70.31 205 VAL A O 1
ATOM 1628 N N . ASP A 1 206 ? 8.381 -12.045 -12.655 1.00 66.88 206 ASP A N 1
ATOM 1629 C CA . ASP A 1 206 ? 9.225 -11.333 -13.612 1.00 66.88 206 ASP A CA 1
ATOM 1630 C C . ASP A 1 206 ? 10.110 -12.305 -14.399 1.00 66.88 206 ASP A C 1
ATOM 1632 O O . ASP A 1 206 ? 10.154 -12.219 -15.624 1.00 66.88 206 ASP A O 1
ATOM 1636 N N . GLU A 1 207 ? 10.715 -13.302 -13.737 1.00 78.06 207 GLU A N 1
ATOM 1637 C CA . GLU A 1 207 ? 11.465 -14.376 -14.407 1.00 78.06 207 GLU A CA 1
ATOM 1638 C C . GLU A 1 207 ? 10.574 -15.150 -15.384 1.00 78.06 207 GLU A C 1
ATOM 1640 O O . GLU A 1 207 ? 10.959 -15.389 -16.526 1.00 78.06 207 GLU A O 1
ATOM 1645 N N . GLN A 1 208 ? 9.353 -15.502 -14.968 1.00 82.00 208 GLN A N 1
ATOM 1646 C CA . GLN A 1 208 ? 8.383 -16.191 -15.816 1.00 82.00 208 GLN A CA 1
ATOM 1647 C C . GLN A 1 208 ? 7.962 -15.320 -17.010 1.00 82.00 208 GLN A C 1
ATOM 1649 O O . GLN A 1 208 ? 7.869 -15.822 -18.130 1.00 82.00 208 GLN A O 1
ATOM 1654 N N . ARG A 1 209 ? 7.741 -14.016 -16.805 1.00 82.88 209 ARG A N 1
ATOM 1655 C CA . ARG A 1 209 ? 7.391 -13.073 -17.877 1.00 82.88 209 ARG A CA 1
ATOM 1656 C C . ARG A 1 209 ? 8.527 -12.936 -18.891 1.00 82.88 209 ARG A C 1
ATOM 1658 O O . ARG A 1 209 ? 8.273 -12.980 -20.094 1.00 82.88 209 ARG A O 1
ATOM 1665 N N . ILE A 1 210 ? 9.762 -12.786 -18.413 1.00 78.81 210 ILE A N 1
ATOM 1666 C CA . ILE A 1 210 ? 10.962 -12.702 -19.252 1.00 78.81 210 ILE A CA 1
ATOM 1667 C C . ILE A 1 210 ? 11.157 -14.015 -20.014 1.00 78.81 210 ILE A C 1
ATOM 1669 O O . ILE A 1 210 ? 11.399 -13.989 -21.217 1.00 78.81 210 ILE A O 1
ATOM 1673 N N . PHE A 1 211 ? 10.961 -15.159 -19.358 1.00 87.44 211 PHE A N 1
ATOM 1674 C CA . PHE A 1 211 ? 11.042 -16.479 -19.979 1.00 87.44 211 PHE A CA 1
ATOM 1675 C C . PHE A 1 211 ? 10.008 -16.675 -21.089 1.00 87.44 211 PHE A C 1
ATOM 1677 O O . PHE A 1 211 ? 10.348 -17.108 -22.186 1.00 87.44 211 PHE A O 1
ATOM 1684 N N . GLU A 1 212 ? 8.745 -16.321 -20.847 1.00 86.69 212 GLU A N 1
ATOM 1685 C CA . GLU A 1 212 ? 7.685 -16.407 -21.856 1.00 86.69 212 GLU A CA 1
ATOM 1686 C C . GLU A 1 212 ? 7.920 -15.451 -23.027 1.00 86.69 212 GLU A C 1
ATOM 1688 O O . GLU A 1 212 ? 7.688 -15.819 -24.183 1.00 86.69 212 GLU A O 1
ATOM 1693 N N . GLN A 1 213 ? 8.417 -14.244 -22.750 1.00 82.44 213 GLN A N 1
ATOM 1694 C CA . GLN A 1 213 ? 8.812 -13.303 -23.790 1.00 82.44 213 GLN A CA 1
ATOM 1695 C C . GLN A 1 213 ? 9.983 -13.857 -24.612 1.00 82.44 213 GLN A C 1
ATOM 1697 O O . GLN A 1 213 ? 9.911 -13.862 -25.838 1.00 82.44 213 GLN A O 1
ATOM 1702 N N . ALA A 1 214 ? 11.015 -14.401 -23.966 1.00 87.00 214 ALA A N 1
ATOM 1703 C CA . ALA A 1 214 ? 12.155 -15.022 -24.632 1.00 87.00 214 ALA A CA 1
ATOM 1704 C C . ALA A 1 214 ? 11.736 -16.250 -25.460 1.00 87.00 214 ALA A C 1
ATOM 1706 O O . ALA A 1 214 ? 12.215 -16.432 -26.576 1.00 87.00 214 ALA A O 1
ATOM 1707 N N . LEU A 1 215 ? 10.778 -17.057 -24.991 1.00 87.00 215 LEU A N 1
ATOM 1708 C CA . LEU A 1 215 ? 10.220 -18.176 -25.760 1.00 87.00 215 LEU A CA 1
ATOM 1709 C C . LEU A 1 215 ? 9.498 -17.724 -27.040 1.00 87.00 215 LEU A C 1
ATOM 1711 O O . LEU A 1 215 ? 9.483 -18.484 -28.012 1.00 87.00 215 LEU A O 1
ATOM 1715 N N . ARG A 1 216 ? 8.902 -16.523 -27.043 1.00 85.56 216 ARG A N 1
ATOM 1716 C CA . ARG A 1 216 ? 8.295 -15.902 -28.234 1.00 85.56 216 ARG A CA 1
ATOM 1717 C C . ARG A 1 216 ? 9.348 -15.318 -29.169 1.00 85.56 216 ARG A C 1
ATOM 1719 O O . ARG A 1 216 ? 9.241 -15.509 -30.375 1.00 85.56 216 ARG A O 1
ATOM 1726 N N . THR A 1 217 ? 10.351 -14.639 -28.615 1.00 83.00 217 THR A N 1
ATOM 1727 C CA . THR A 1 217 ? 11.455 -14.032 -29.372 1.00 83.00 217 THR A CA 1
ATOM 1728 C C . THR A 1 217 ? 12.339 -15.089 -30.039 1.00 83.00 217 THR A C 1
ATOM 1730 O O . THR A 1 217 ? 12.753 -14.909 -31.180 1.00 83.00 217 THR A O 1
ATOM 1733 N N . TYR A 1 218 ? 12.578 -16.218 -29.365 1.00 86.06 218 TYR A N 1
ATOM 1734 C CA . TYR A 1 218 ? 13.414 -17.321 -29.842 1.00 86.06 218 TYR A CA 1
ATOM 1735 C C . TYR A 1 218 ? 12.562 -18.580 -30.084 1.00 86.06 218 TYR A C 1
ATOM 1737 O O . TYR A 1 218 ? 12.500 -19.468 -29.218 1.00 86.06 218 TYR A O 1
ATOM 1745 N N . PRO A 1 219 ? 11.870 -18.676 -31.237 1.00 81.69 219 PRO A N 1
ATOM 1746 C CA . PRO A 1 219 ? 11.002 -19.804 -31.559 1.00 81.69 219 PRO A CA 1
ATOM 1747 C C . PRO A 1 219 ? 11.768 -21.125 -31.727 1.00 81.69 219 PRO A C 1
ATOM 1749 O O . PRO A 1 219 ? 12.989 -21.171 -31.861 1.00 81.69 219 PRO A O 1
ATOM 1752 N N . ALA A 1 220 ? 11.029 -22.239 -31.742 1.00 80.56 220 ALA A N 1
ATOM 1753 C CA . ALA A 1 220 ? 11.598 -23.585 -31.871 1.00 80.56 220 ALA A CA 1
ATOM 1754 C C . ALA A 1 220 ? 12.355 -23.823 -33.194 1.00 80.56 220 ALA A C 1
ATOM 1756 O O . ALA A 1 220 ? 13.166 -24.741 -33.270 1.00 80.56 220 ALA A O 1
ATOM 1757 N N . THR A 1 221 ? 12.125 -22.984 -34.206 1.00 79.69 221 THR A N 1
ATOM 1758 C CA . THR A 1 221 ? 12.831 -23.011 -35.495 1.00 79.69 221 THR A CA 1
ATOM 1759 C C . THR A 1 221 ? 14.322 -22.690 -35.371 1.00 79.69 221 THR A C 1
ATOM 1761 O O . THR A 1 221 ? 15.086 -23.097 -36.238 1.00 79.69 221 THR A O 1
ATOM 1764 N N . LEU A 1 222 ? 14.756 -22.030 -34.286 1.00 77.00 222 LEU A N 1
ATOM 1765 C CA . LEU A 1 222 ? 16.169 -21.728 -34.010 1.00 77.00 222 LEU A CA 1
ATOM 1766 C C . LEU A 1 222 ? 16.961 -22.933 -33.457 1.00 77.00 222 LEU A C 1
ATOM 1768 O O . LEU A 1 222 ? 18.156 -22.818 -33.188 1.00 77.00 222 LEU A O 1
ATOM 1772 N N . GLY A 1 223 ? 16.323 -24.092 -33.265 1.00 78.12 223 GLY A N 1
ATOM 1773 C CA . GLY A 1 223 ? 17.005 -25.310 -32.825 1.00 78.12 223 GLY A CA 1
ATOM 1774 C C . GLY A 1 223 ? 17.588 -25.211 -31.409 1.00 78.12 223 GLY A C 1
ATOM 1775 O O . GLY A 1 223 ? 17.046 -24.522 -30.546 1.00 78.12 223 GLY A O 1
ATOM 1776 N N . ALA A 1 224 ? 18.676 -25.939 -31.140 1.00 78.88 224 ALA A N 1
ATOM 1777 C CA . ALA A 1 224 ? 19.253 -26.066 -29.796 1.00 78.88 224 ALA A CA 1
ATOM 1778 C C . ALA A 1 224 ? 19.851 -24.755 -29.246 1.00 78.88 224 ALA A C 1
ATOM 1780 O O . ALA A 1 224 ? 19.809 -24.535 -28.033 1.00 78.88 224 ALA A O 1
ATOM 1781 N N . SER A 1 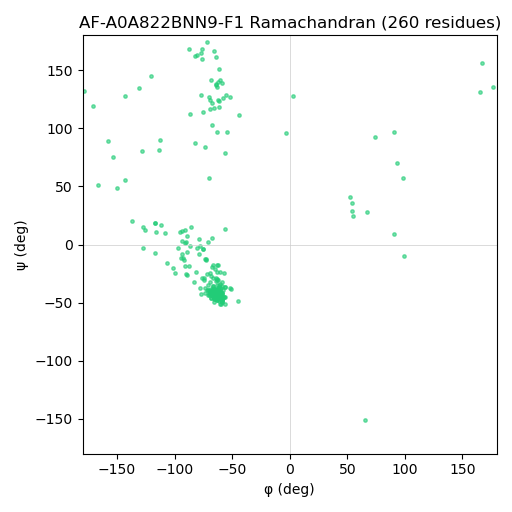225 ? 20.338 -23.871 -30.123 1.00 78.69 225 SER A N 1
ATOM 1782 C CA . SER A 1 225 ? 20.965 -22.590 -29.762 1.00 78.69 225 SER A CA 1
ATOM 1783 C C . SER A 1 225 ? 19.990 -21.590 -29.133 1.00 78.69 225 SER A C 1
ATOM 1785 O O . SER A 1 225 ? 20.413 -20.661 -28.450 1.00 78.69 225 SER A O 1
ATOM 1787 N N . ARG A 1 226 ? 18.672 -21.796 -29.288 1.00 88.31 226 ARG A N 1
ATOM 1788 C CA . ARG A 1 226 ? 17.653 -20.942 -28.652 1.00 88.31 226 ARG A CA 1
ATOM 1789 C C . ARG A 1 226 ? 17.768 -20.923 -27.128 1.00 88.31 226 ARG A C 1
ATOM 1791 O O . ARG A 1 226 ? 17.438 -19.929 -26.499 1.00 88.31 226 ARG A O 1
ATOM 1798 N N . TRP A 1 227 ? 18.203 -22.030 -26.527 1.00 87.94 227 TRP A N 1
ATOM 1799 C CA . TRP A 1 227 ? 18.241 -22.170 -25.072 1.00 87.94 227 TRP A CA 1
ATOM 1800 C C . TRP A 1 227 ? 19.376 -21.366 -24.448 1.00 87.94 227 TRP A C 1
ATOM 1802 O O . TRP A 1 227 ? 19.228 -20.909 -23.321 1.00 87.94 227 TRP A O 1
ATOM 1812 N N . ASP A 1 228 ? 20.467 -21.165 -25.187 1.00 85.75 228 ASP A N 1
ATOM 1813 C CA . ASP A 1 228 ? 21.557 -20.284 -24.770 1.00 85.75 228 ASP A CA 1
ATOM 1814 C C . ASP A 1 228 ? 21.083 -18.825 -24.746 1.00 85.75 228 ASP A C 1
ATOM 1816 O O . ASP A 1 228 ? 21.257 -18.137 -23.747 1.00 85.75 228 ASP A O 1
ATOM 1820 N N . GLN A 1 229 ? 20.359 -18.397 -25.785 1.00 83.44 229 GLN A N 1
ATOM 1821 C CA . GLN A 1 229 ? 19.788 -17.047 -25.884 1.00 83.44 229 GLN A CA 1
ATOM 1822 C C . GLN A 1 229 ? 18.687 -16.777 -24.841 1.00 83.44 229 GLN A C 1
ATOM 1824 O O . GLN A 1 229 ? 18.569 -15.673 -24.313 1.00 83.44 229 GLN A O 1
ATOM 1829 N N . ILE A 1 230 ? 17.879 -17.791 -24.509 1.00 86.12 230 ILE A N 1
ATOM 1830 C CA . ILE A 1 230 ? 16.863 -17.687 -23.449 1.00 86.12 230 ILE A CA 1
ATOM 1831 C C . ILE A 1 230 ? 17.519 -17.588 -22.065 1.00 86.12 230 ILE A C 1
ATOM 1833 O O . ILE A 1 230 ? 17.061 -16.800 -21.242 1.00 86.12 230 ILE A O 1
ATOM 1837 N N . ALA A 1 231 ? 18.582 -18.358 -21.809 1.00 87.12 231 ALA A N 1
ATOM 1838 C CA . ALA A 1 231 ? 19.319 -18.290 -20.548 1.00 87.12 231 ALA A CA 1
ATOM 1839 C C . ALA A 1 231 ? 20.048 -16.946 -20.384 1.00 87.12 231 ALA A C 1
ATOM 1841 O O . ALA A 1 231 ? 20.076 -16.397 -19.291 1.00 87.12 231 ALA A O 1
ATOM 1842 N N . GLU A 1 232 ? 20.560 -16.366 -21.471 1.00 86.38 232 GLU A N 1
ATOM 1843 C CA . GLU A 1 232 ? 21.180 -15.034 -21.463 1.00 86.38 232 GLU A CA 1
ATOM 1844 C C . GLU A 1 232 ? 20.195 -13.922 -21.057 1.00 86.38 232 GLU A C 1
ATOM 1846 O O . GLU A 1 232 ? 20.573 -12.956 -20.399 1.00 86.38 232 GLU A O 1
ATOM 1851 N N . CYS A 1 233 ? 18.902 -14.089 -21.360 1.00 78.56 233 CYS A N 1
ATOM 1852 C CA . CYS A 1 233 ? 17.852 -13.174 -20.903 1.00 78.56 233 CYS A CA 1
ATOM 1853 C C . CYS A 1 233 ? 17.533 -13.313 -19.400 1.00 78.56 233 CYS A C 1
ATOM 1855 O O . CYS A 1 233 ? 16.822 -12.472 -18.852 1.00 78.56 233 CYS A O 1
ATOM 1857 N N . LEU A 1 234 ? 18.014 -14.369 -18.736 1.00 81.69 234 LEU A N 1
ATOM 1858 C CA . LEU A 1 234 ? 17.723 -14.701 -17.342 1.00 81.69 234 LEU A CA 1
ATOM 1859 C C . LEU A 1 234 ? 19.032 -14.925 -16.566 1.00 81.69 234 LEU A C 1
ATOM 1861 O O . LEU A 1 234 ? 19.401 -16.068 -16.306 1.00 81.69 234 LEU A O 1
ATOM 1865 N N . PRO A 1 235 ? 19.721 -13.857 -16.121 1.00 75.50 235 PRO A N 1
ATOM 1866 C CA . PRO A 1 235 ? 21.020 -13.978 -15.450 1.00 75.50 235 PRO A CA 1
ATOM 1867 C C . PRO A 1 235 ? 20.955 -14.758 -14.125 1.00 75.50 235 PRO A C 1
ATOM 1869 O O . PRO A 1 235 ? 21.977 -15.218 -13.625 1.00 75.50 235 PRO A O 1
ATOM 1872 N N . THR A 1 236 ? 19.758 -14.919 -13.556 1.00 73.62 236 THR A N 1
ATOM 1873 C CA . THR A 1 236 ? 19.496 -15.686 -12.333 1.00 73.62 236 THR A CA 1
ATOM 1874 C C . THR A 1 236 ? 19.186 -17.163 -12.587 1.00 73.62 236 THR A C 1
ATOM 1876 O O . THR A 1 236 ? 19.051 -17.911 -11.620 1.00 73.62 236 THR A O 1
ATOM 1879 N N . ARG A 1 237 ? 19.053 -17.603 -13.850 1.00 77.94 237 ARG A N 1
ATOM 1880 C CA . ARG A 1 237 ? 18.646 -18.969 -14.218 1.00 77.94 237 ARG A CA 1
ATOM 1881 C C . ARG A 1 237 ? 19.569 -19.591 -15.246 1.00 77.94 237 ARG A C 1
ATOM 1883 O O . ARG A 1 237 ? 19.889 -19.022 -16.282 1.00 77.94 237 ARG A O 1
ATOM 1890 N N . SER A 1 238 ? 19.928 -20.841 -15.001 1.00 82.38 238 SER A N 1
ATOM 1891 C CA . SER A 1 238 ? 20.725 -21.624 -15.933 1.00 82.38 238 SER A CA 1
ATOM 1892 C C . SER A 1 238 ? 19.903 -22.123 -17.129 1.00 82.38 238 SER A C 1
ATOM 1894 O O . SER A 1 238 ? 18.681 -22.303 -17.077 1.00 82.38 238 SER A O 1
ATOM 1896 N N . LYS A 1 239 ? 20.608 -22.469 -18.212 1.00 84.69 239 LYS A N 1
ATOM 1897 C CA . LYS A 1 239 ? 20.043 -23.164 -19.382 1.00 84.69 239 LYS A CA 1
ATOM 1898 C C . LYS A 1 239 ? 19.269 -24.431 -18.995 1.00 84.69 239 LYS A C 1
ATOM 1900 O O . LYS A 1 239 ? 18.235 -24.735 -19.591 1.00 84.69 239 LYS A O 1
ATOM 1905 N N . LYS A 1 240 ? 19.761 -25.167 -17.990 1.00 83.69 240 LYS A N 1
ATOM 1906 C CA . LYS A 1 240 ? 19.128 -26.391 -17.482 1.00 83.69 240 LYS A CA 1
ATOM 1907 C C . LYS A 1 240 ? 17.778 -26.087 -16.829 1.00 83.69 240 LYS A C 1
ATOM 1909 O O . LYS A 1 240 ? 16.794 -26.738 -17.170 1.00 83.69 240 LYS A O 1
ATOM 1914 N N . GLU A 1 241 ? 17.708 -25.067 -15.978 1.00 79.56 241 GLU A N 1
ATOM 1915 C CA . GLU A 1 241 ? 16.458 -24.651 -15.326 1.00 79.56 241 GLU A CA 1
ATOM 1916 C C . GLU A 1 241 ? 15.427 -24.137 -16.339 1.00 79.56 241 GLU A C 1
ATOM 1918 O O . GLU A 1 241 ? 14.247 -24.475 -16.250 1.00 79.56 241 GLU A O 1
ATOM 1923 N N . CYS A 1 242 ? 15.868 -23.391 -17.357 1.00 83.12 242 CYS A N 1
ATOM 1924 C CA . CYS A 1 242 ? 15.019 -22.951 -18.467 1.00 83.12 242 CYS A CA 1
ATOM 1925 C C . CYS A 1 242 ? 14.392 -24.142 -19.220 1.00 83.12 242 CYS A C 1
ATOM 1927 O O . CYS A 1 242 ? 13.203 -24.136 -19.549 1.00 83.12 242 CYS A O 1
ATOM 1929 N N . LEU A 1 243 ? 15.175 -25.198 -19.468 1.00 85.25 243 LEU A N 1
ATOM 1930 C CA . LEU A 1 243 ? 14.703 -26.425 -20.117 1.00 85.25 243 LEU A CA 1
ATOM 1931 C C . LEU A 1 243 ? 13.706 -27.202 -19.250 1.00 85.25 243 LEU A C 1
ATOM 1933 O O . LEU A 1 243 ? 12.699 -27.694 -19.765 1.00 85.25 243 LEU A O 1
ATOM 1937 N N . GLU A 1 244 ? 13.973 -27.331 -17.951 1.00 83.88 244 GLU A N 1
ATOM 1938 C CA . GLU A 1 244 ? 13.069 -28.004 -17.011 1.00 83.88 244 GLU A CA 1
ATOM 1939 C C . GLU A 1 244 ? 11.735 -27.267 -16.904 1.00 83.88 244 GLU A C 1
ATOM 1941 O O . GLU A 1 244 ? 10.674 -27.885 -17.039 1.00 83.88 244 GLU A O 1
ATOM 1946 N N . ARG A 1 245 ? 11.779 -25.935 -16.803 1.00 84.62 245 ARG A N 1
ATOM 1947 C CA . ARG A 1 245 ? 10.578 -25.100 -16.774 1.00 84.62 245 ARG A CA 1
ATOM 1948 C C . ARG A 1 245 ? 9.761 -25.209 -18.056 1.00 84.62 245 ARG A C 1
ATOM 1950 O O . ARG A 1 245 ? 8.537 -25.325 -18.007 1.00 84.62 245 ARG A O 1
ATOM 1957 N N . TYR A 1 246 ? 10.415 -25.238 -19.216 1.00 86.06 246 TYR A N 1
ATOM 1958 C CA . TYR A 1 246 ? 9.725 -25.455 -20.486 1.00 86.06 246 TYR A CA 1
ATOM 1959 C C . TYR A 1 246 ? 9.020 -26.816 -20.545 1.00 86.06 246 TYR A C 1
ATOM 1961 O O . TYR A 1 246 ? 7.869 -26.896 -20.980 1.00 86.06 246 TYR A O 1
ATOM 1969 N N . LYS A 1 247 ? 9.688 -27.889 -20.097 1.00 84.69 247 LYS A N 1
ATOM 1970 C CA . LYS A 1 247 ? 9.102 -29.239 -20.061 1.00 84.69 247 LYS A CA 1
ATOM 1971 C C . LYS A 1 247 ? 7.869 -29.291 -19.161 1.00 84.69 247 LYS A C 1
ATOM 1973 O O . LYS A 1 247 ? 6.870 -29.907 -19.534 1.00 84.69 247 LYS A O 1
ATOM 1978 N N . GLU A 1 248 ? 7.916 -28.617 -18.014 1.00 81.19 248 GLU A N 1
ATOM 1979 C CA . GLU A 1 248 ? 6.777 -28.489 -17.106 1.00 81.19 248 GLU A CA 1
ATOM 1980 C C . GLU A 1 248 ? 5.588 -27.788 -17.785 1.00 81.19 248 GLU A C 1
ATOM 1982 O O . GLU A 1 248 ? 4.482 -28.337 -17.823 1.00 81.19 248 GLU A O 1
ATOM 1987 N N . LEU A 1 249 ? 5.816 -26.625 -18.408 1.00 77.38 249 LEU A N 1
ATOM 1988 C CA . LEU A 1 249 ? 4.773 -25.882 -19.125 1.00 77.38 249 LEU A CA 1
ATOM 1989 C C . LEU A 1 249 ? 4.188 -26.693 -20.288 1.00 77.38 249 LEU A C 1
ATOM 1991 O O . LEU A 1 249 ? 2.970 -26.736 -20.468 1.00 77.38 249 LEU A O 1
ATOM 1995 N N . ALA A 1 250 ? 5.034 -27.387 -21.054 1.00 80.62 250 ALA A N 1
ATOM 1996 C CA . ALA A 1 250 ? 4.595 -28.249 -22.146 1.00 80.62 250 ALA A CA 1
ATOM 1997 C C . ALA A 1 250 ? 3.691 -29.384 -21.639 1.00 80.62 250 ALA A C 1
ATOM 1999 O O . ALA A 1 250 ? 2.636 -29.635 -22.229 1.00 80.62 250 ALA A O 1
ATOM 2000 N N . ARG A 1 251 ? 4.047 -30.017 -20.512 1.00 82.81 251 ARG A N 1
ATOM 2001 C CA . ARG A 1 251 ? 3.218 -31.042 -19.862 1.00 82.81 251 ARG A CA 1
ATOM 2002 C C . ARG A 1 251 ? 1.871 -30.475 -19.414 1.00 82.81 251 ARG A C 1
ATOM 2004 O O . ARG A 1 251 ? 0.844 -31.105 -19.657 1.00 82.81 251 ARG A O 1
ATOM 2011 N N . MET A 1 252 ? 1.847 -29.284 -18.813 1.00 73.00 252 MET A N 1
ATOM 2012 C CA . MET A 1 252 ? 0.602 -28.630 -18.386 1.00 73.00 252 MET A CA 1
ATOM 2013 C C . MET A 1 252 ? -0.313 -28.285 -19.568 1.00 73.00 252 MET A C 1
ATOM 2015 O O . MET A 1 252 ? -1.525 -28.484 -19.491 1.00 73.00 252 MET A O 1
ATOM 2019 N N . VAL A 1 253 ? 0.248 -27.804 -20.681 1.00 75.19 253 VAL A N 1
ATOM 2020 C CA . VAL A 1 253 ? -0.517 -27.503 -21.903 1.00 75.19 253 VAL A CA 1
ATOM 2021 C C . VAL A 1 253 ? -1.075 -28.779 -22.535 1.00 75.19 253 VAL A C 1
ATOM 2023 O O . VAL A 1 253 ? -2.229 -28.793 -22.961 1.00 75.19 253 VAL A O 1
ATOM 2026 N N . GLN A 1 254 ? -0.294 -29.861 -22.577 1.00 74.06 254 GLN A N 1
ATOM 2027 C CA . GLN A 1 254 ? -0.757 -31.158 -23.082 1.00 74.06 254 GLN A CA 1
ATOM 2028 C C . GLN A 1 254 ? -1.867 -31.746 -22.201 1.00 74.06 254 GLN A C 1
ATOM 2030 O O . GLN A 1 254 ? -2.888 -32.183 -22.730 1.00 74.06 254 GLN A O 1
ATOM 2035 N N . ALA A 1 255 ? -1.723 -31.677 -20.874 1.00 74.12 255 ALA A N 1
ATOM 2036 C CA . ALA A 1 255 ? -2.745 -32.128 -19.930 1.00 74.12 255 ALA A CA 1
ATOM 2037 C C . ALA A 1 255 ? -4.062 -31.348 -20.095 1.00 74.12 255 ALA A C 1
ATOM 2039 O O . ALA A 1 255 ? -5.123 -31.959 -20.181 1.00 74.12 255 ALA A O 1
ATOM 2040 N N . LYS A 1 256 ? -3.996 -30.016 -20.245 1.00 70.00 256 LYS A N 1
ATOM 2041 C CA . LYS A 1 256 ? -5.177 -29.172 -20.512 1.00 70.00 256 LYS A CA 1
ATOM 2042 C C . LYS A 1 256 ? -5.853 -29.489 -21.849 1.00 70.00 256 LYS A C 1
ATOM 2044 O O . LYS A 1 256 ? -7.072 -29.410 -21.954 1.00 70.00 256 LYS A O 1
ATOM 2049 N N . LYS A 1 257 ? -5.084 -29.849 -22.881 1.00 71.88 257 LYS A N 1
ATOM 2050 C CA . LYS A 1 257 ? -5.638 -30.257 -24.184 1.00 71.88 257 LYS A CA 1
ATOM 2051 C C . LYS A 1 257 ? -6.321 -31.624 -24.126 1.00 71.88 257 LYS A C 1
ATOM 2053 O O . LYS A 1 257 ? -7.321 -31.808 -24.809 1.00 71.88 257 LYS A O 1
ATOM 2058 N N . ALA A 1 258 ? -5.812 -32.556 -23.319 1.00 64.94 258 ALA A N 1
ATOM 2059 C CA . ALA A 1 258 ? -6.424 -33.871 -23.132 1.00 64.94 258 ALA A CA 1
ATOM 2060 C C . ALA A 1 258 ? -7.767 -33.782 -22.386 1.00 64.94 258 ALA A C 1
ATOM 2062 O O . ALA A 1 258 ? -8.725 -34.446 -22.769 1.00 64.94 258 ALA A O 1
ATOM 2063 N N . THR A 1 259 ? -7.870 -32.900 -21.387 1.00 60.97 259 THR A N 1
ATOM 2064 C CA . THR A 1 259 ? -9.118 -32.688 -20.634 1.00 60.97 259 THR A CA 1
ATOM 2065 C C . THR A 1 259 ? -10.199 -31.958 -21.428 1.00 60.97 259 THR A C 1
ATOM 2067 O O . THR A 1 259 ? -11.371 -32.129 -21.137 1.00 60.97 259 THR A O 1
ATOM 2070 N N . ASN A 1 260 ? -9.829 -31.152 -22.429 1.00 56.06 260 ASN A N 1
ATOM 2071 C CA . ASN A 1 260 ? -10.778 -30.384 -23.248 1.00 56.06 260 ASN A CA 1
ATOM 2072 C C . ASN A 1 260 ? -11.247 -31.132 -24.512 1.00 56.06 260 ASN A C 1
ATOM 2074 O O . ASN A 1 260 ? -11.952 -30.557 -25.338 1.00 56.06 260 ASN A O 1
ATOM 2078 N N . LYS A 1 261 ? -10.782 -32.374 -24.702 1.00 51.66 261 LYS A N 1
ATOM 2079 C CA . LYS A 1 261 ? -11.103 -33.250 -25.840 1.00 51.66 261 LYS A CA 1
ATOM 2080 C C . LYS A 1 261 ? -11.857 -34.519 -25.399 1.00 51.66 261 LYS A C 1
ATOM 2082 O O . LYS A 1 261 ? -11.963 -35.452 -26.190 1.00 51.66 261 LYS A O 1
ATOM 2087 N N . SER A 1 262 ? -12.311 -34.560 -24.143 1.00 45.72 262 SER A N 1
ATOM 2088 C CA . SER A 1 262 ? -13.170 -35.610 -23.574 1.00 45.72 262 SER A CA 1
ATOM 2089 C C . SER A 1 262 ? -14.581 -35.079 -23.376 1.00 45.72 262 SER A C 1
ATOM 2091 O O . SER A 1 262 ? -14.686 -33.880 -23.032 1.00 45.72 262 SER A O 1
#

Solvent-accessible surface area (backbone atoms only — not comparable to full-atom values): 16220 Å² total; per-residue (Å²): 113,50,58,57,55,52,52,53,52,34,58,76,45,43,59,62,40,62,89,94,48,80,68,52,68,68,53,49,50,48,50,54,49,44,57,68,70,49,49,75,67,54,38,45,53,50,54,53,55,58,64,43,96,83,48,60,49,53,60,52,51,53,50,51,43,50,50,50,53,48,49,56,49,47,52,53,49,50,60,54,45,68,68,45,80,81,59,96,74,78,96,66,98,68,100,76,80,81,79,83,50,72,67,44,51,51,44,48,56,52,35,50,67,74,52,50,92,85,51,82,63,42,55,59,53,40,42,50,51,28,39,75,72,74,28,70,76,83,61,46,57,65,55,52,54,50,50,53,50,40,63,75,67,65,61,76,89,54,62,87,76,44,68,85,60,76,84,72,69,78,81,71,60,86,71,63,83,70,69,74,80,73,81,80,80,75,94,75,82,91,79,96,82,79,96,74,77,79,79,81,73,79,82,47,73,66,57,49,51,49,48,55,49,35,51,65,75,44,42,80,88,60,53,81,63,31,46,59,60,42,22,68,75,31,90,92,44,52,52,67,56,55,51,53,53,49,53,53,51,51,50,52,52,51,53,55,52,57,64,73,74,108